Protein AF-A0A970EY58-F1 (afdb_monomer_lite)

pLDDT: mean 83.02, std 9.48, range [47.28, 95.56]

Radius of gyration: 40.29 Å; chains: 1; bounding box: 108×36×114 Å

Secondary structure (DSSP, 8-state):
-HHHHHHHHHHHHHHHHHHHHHHHT--SHHHHHHTHHHHHHHHHHHHHHHHHHHHHTT-HHHHHHHHHHHHHHHHHHHHHHHHTT---HHHHHHHHHHHHHHHHHHHHHHTTT-GGGHHHHHHHHHHHHHHHHHHHTT---PPPHHHHHHHHHHHHHHHHHTTTTSHHHHHHHHHHHHHHHHHHHHHHHHHHHHHHHHHHHHHHHHHHHHHHHHHHHHHHHHHHHHHHHHHHHHHHHHHHHHHHHHHHHHHHHHHHHHHHHHHHHHHTT-

Sequence (270 aa):
MNEVWKNLKKKIHSFINEGKNELKKINNPRDLIKQIPNLLTISRIALAPFIVANILSGNLLIAGLITGLASITDMFDGKVARALNASTNFGANLDAVVDKIFVVSITTPLFIIQPHLIIPIFLDLVIATINGYAHIQGLQTKTSKIGKVKTAFLDSLICASFFTQFKAIDTITKILYVSTILLQLKTAKEYHDKYLFAYKQIKKNELKTEKQKKINDNARNKQKVISRGTKIDKAEKLNSLNKLRDTLMQYKAMQKNNLEKEKEKSKIKK

Foldseek 3Di:
DVVLVVLVVVVVVVLVVVVVVLVVVPPDPLSVLLCVLVVLLVVLVVCLVVLLVCLVVVVLVVSLVSLVVSVVSLVVSVVSNVVSVSDDPSSVVSNVVSLLVSLCSNVVSVCVVVVVLVVLNVLVVLLVVLVVVCVSVVNPDDDDPLNVVLVVLNSVLSSLSSVVVDVVSVVVSVVSVVVSVVSSVVSSVVSVVSSVVVVVVVVVVVVVVVVVVVVVVVVVVVVVVVVVVVVVVVVVVVVVVVVVVVVVVVVVVVVVVVVVVVVVVVVVVD

Structure (mmCIF, N/CA/C/O backbone):
data_AF-A0A970EY58-F1
#
_entry.id   AF-A0A970EY58-F1
#
loop_
_atom_site.group_PDB
_atom_site.id
_atom_site.type_symbol
_atom_site.label_atom_id
_atom_site.label_alt_id
_atom_site.label_comp_id
_atom_site.label_asym_id
_atom_site.label_entity_id
_atom_site.label_seq_id
_atom_site.pdbx_PDB_ins_code
_atom_site.Cartn_x
_atom_site.Cartn_y
_atom_site.Cartn_z
_atom_site.occupancy
_atom_site.B_iso_or_equiv
_atom_site.auth_seq_id
_atom_site.auth_comp_id
_atom_site.auth_asym_id
_atom_site.auth_atom_id
_atom_site.pdbx_PDB_model_num
ATOM 1 N N . MET A 1 1 ? -2.660 -13.411 21.532 1.00 56.03 1 MET A N 1
ATOM 2 C CA . MET A 1 1 ? -2.485 -13.962 20.165 1.00 56.03 1 MET A CA 1
ATOM 3 C C . MET A 1 1 ? -3.806 -14.399 19.521 1.00 56.03 1 MET A C 1
ATOM 5 O O . MET A 1 1 ? -4.057 -14.003 18.390 1.00 56.03 1 MET A O 1
ATOM 9 N N . ASN A 1 2 ? -4.684 -15.126 20.227 1.00 71.81 2 ASN A N 1
ATOM 10 C CA . ASN A 1 2 ? -5.938 -15.658 19.657 1.00 71.81 2 ASN A CA 1
ATOM 11 C C . ASN A 1 2 ? -6.957 -14.601 19.184 1.00 71.81 2 ASN A C 1
ATOM 13 O O . ASN A 1 2 ? -7.638 -14.831 18.189 1.00 71.81 2 ASN A O 1
ATOM 17 N N . GLU A 1 3 ? -7.064 -13.440 19.840 1.00 77.25 3 GLU A N 1
ATOM 18 C CA . GLU A 1 3 ? -7.975 -12.374 19.382 1.00 77.25 3 GLU A CA 1
ATOM 19 C C . GLU A 1 3 ? -7.521 -11.700 18.086 1.00 77.25 3 GLU A C 1
ATOM 21 O O . GLU A 1 3 ? -8.340 -11.446 17.206 1.00 77.25 3 GLU A O 1
ATOM 26 N N . VAL A 1 4 ? -6.216 -11.460 17.935 1.00 72.50 4 VAL A N 1
ATOM 27 C CA . VAL A 1 4 ? -5.652 -10.842 16.725 1.00 72.50 4 VAL A CA 1
ATOM 28 C C . VAL A 1 4 ? -5.921 -11.731 15.512 1.00 72.50 4 VAL A C 1
ATOM 30 O O . VAL A 1 4 ? -6.442 -11.253 14.508 1.00 72.50 4 VAL A O 1
ATOM 33 N N . TRP A 1 5 ? -5.664 -13.036 15.636 1.00 77.75 5 TRP A N 1
ATOM 34 C CA . TRP A 1 5 ? -5.957 -14.012 14.584 1.00 77.75 5 TRP A CA 1
ATOM 35 C C . TRP A 1 5 ? -7.453 -14.113 14.260 1.00 77.75 5 TRP A C 1
ATOM 37 O O . TRP A 1 5 ? -7.822 -14.160 13.086 1.00 77.75 5 TRP A O 1
ATOM 47 N N . LYS A 1 6 ? -8.332 -14.085 15.272 1.00 81.56 6 LYS A N 1
ATOM 48 C CA . LYS A 1 6 ? -9.791 -14.058 15.059 1.00 81.56 6 LYS A CA 1
ATOM 49 C C . LYS A 1 6 ? -10.234 -12.804 14.298 1.00 81.56 6 LYS A C 1
ATOM 51 O O . LYS A 1 6 ? -10.993 -12.915 13.334 1.00 81.56 6 LYS A O 1
ATOM 56 N N . ASN A 1 7 ? -9.734 -11.632 14.684 1.00 78.88 7 ASN A N 1
ATOM 57 C CA . ASN A 1 7 ? -10.060 -10.361 14.034 1.00 78.88 7 ASN A CA 1
ATOM 58 C C . ASN A 1 7 ? -9.522 -10.293 12.601 1.00 78.88 7 ASN A C 1
ATOM 60 O O . ASN A 1 7 ? -10.228 -9.834 11.701 1.00 78.88 7 ASN A O 1
ATOM 64 N N . LEU A 1 8 ? -8.311 -10.805 12.371 1.00 78.31 8 LEU A N 1
ATOM 65 C CA . LEU A 1 8 ? -7.715 -10.897 11.043 1.00 78.31 8 LEU A CA 1
ATOM 66 C C . LEU A 1 8 ? -8.546 -11.800 10.126 1.00 78.31 8 LEU A C 1
ATOM 68 O O . LEU A 1 8 ? -8.952 -11.370 9.048 1.00 78.31 8 LEU A O 1
ATOM 72 N N . LYS A 1 9 ? -8.876 -13.019 10.576 1.00 84.38 9 LYS A N 1
ATOM 73 C CA . LYS A 1 9 ? -9.695 -13.965 9.801 1.00 84.38 9 LYS A CA 1
ATOM 74 C C . LYS A 1 9 ? -11.060 -13.370 9.451 1.00 84.38 9 LYS A C 1
ATOM 76 O O . LYS A 1 9 ? -11.523 -13.523 8.323 1.00 84.38 9 LYS A O 1
ATOM 81 N N . LYS A 1 10 ? -11.680 -12.646 10.389 1.00 85.19 10 LYS A N 1
ATOM 82 C CA . LYS A 1 10 ? -12.948 -11.943 10.157 1.00 85.19 10 LYS A CA 1
ATOM 83 C C . LYS A 1 10 ? -12.821 -10.866 9.073 1.00 85.19 10 LYS A C 1
ATOM 85 O O . LYS A 1 10 ? -13.674 -10.824 8.193 1.00 85.19 10 LYS A O 1
ATOM 90 N N . LYS A 1 11 ? -11.759 -10.046 9.101 1.00 81.69 11 LYS A N 1
ATOM 91 C CA . LYS A 1 11 ? -11.493 -9.025 8.068 1.00 81.69 11 LYS A CA 1
ATOM 92 C C . LYS A 1 11 ? -11.201 -9.634 6.693 1.00 81.69 11 LYS A C 1
ATOM 94 O O . LYS A 1 11 ? -11.688 -9.126 5.692 1.00 81.69 11 LYS A O 1
ATOM 99 N N . ILE A 1 12 ? -10.443 -10.730 6.632 1.00 81.62 12 ILE A N 1
ATOM 100 C CA . ILE A 1 12 ? -10.176 -11.430 5.364 1.00 81.62 12 ILE A CA 1
ATOM 101 C C . ILE A 1 12 ? -11.482 -11.975 4.781 1.00 81.62 12 ILE A C 1
ATOM 103 O O . ILE A 1 12 ? -11.766 -11.798 3.600 1.00 81.62 12 ILE A O 1
ATOM 107 N N . HIS A 1 13 ? -12.310 -12.605 5.616 1.00 85.00 13 HIS A N 1
ATOM 108 C CA . HIS A 1 13 ? -13.591 -13.134 5.167 1.00 85.00 13 HIS A CA 1
ATOM 109 C C . HIS A 1 13 ? -14.541 -12.025 4.689 1.00 85.00 13 HIS A C 1
ATOM 111 O O . HIS A 1 13 ? -15.183 -12.185 3.651 1.00 85.00 13 HIS A O 1
ATOM 117 N N . SER A 1 14 ? -14.607 -10.888 5.394 1.00 84.12 14 SER A N 1
ATOM 118 C CA . SER A 1 14 ? -15.410 -9.745 4.943 1.00 84.12 14 SER A CA 1
ATOM 119 C C . SER A 1 14 ? -14.895 -9.176 3.623 1.00 84.12 14 SER A C 1
ATOM 121 O O . SER A 1 14 ? -15.701 -8.946 2.731 1.00 84.12 14 SER A O 1
ATOM 123 N N . PHE A 1 15 ? -13.576 -9.055 3.452 1.00 82.31 15 PHE A N 1
ATOM 124 C CA . PHE A 1 15 ? -12.961 -8.589 2.207 1.00 82.31 15 PHE A CA 1
ATOM 125 C C . PHE A 1 15 ? -13.321 -9.477 1.004 1.00 82.31 15 PHE A C 1
ATOM 127 O O . PHE A 1 15 ? -13.732 -8.973 -0.040 1.00 82.31 15 PHE A O 1
ATOM 134 N N . ILE A 1 16 ? -13.249 -10.805 1.157 1.00 83.88 16 ILE A N 1
ATOM 135 C CA . ILE A 1 16 ? -13.637 -11.752 0.096 1.00 83.88 16 ILE A CA 1
ATOM 136 C C . ILE A 1 16 ? -15.127 -11.608 -0.249 1.00 83.88 16 ILE A C 1
ATOM 138 O O . ILE A 1 16 ? -15.502 -11.631 -1.423 1.00 83.88 16 ILE A O 1
ATOM 142 N N . ASN A 1 17 ? -15.986 -11.460 0.760 1.00 85.94 17 ASN A N 1
ATOM 143 C CA . ASN A 1 17 ? -17.424 -11.308 0.543 1.00 85.94 17 ASN A CA 1
ATOM 144 C C . ASN A 1 17 ? -17.771 -9.965 -0.113 1.00 85.94 17 ASN A C 1
ATOM 146 O O . ASN A 1 17 ? -18.627 -9.932 -0.994 1.00 85.94 17 ASN A O 1
ATOM 150 N N . GLU A 1 18 ? -17.094 -8.881 0.267 1.00 84.69 18 GLU A N 1
ATOM 151 C CA . GLU A 1 18 ? -17.210 -7.573 -0.385 1.00 84.69 18 GLU A CA 1
ATOM 152 C C . GLU A 1 18 ? -16.850 -7.672 -1.870 1.00 84.69 18 GLU A C 1
ATOM 154 O O . GLU A 1 18 ? -17.647 -7.253 -2.705 1.00 84.69 18 GLU A O 1
ATOM 159 N N . GLY A 1 19 ? -15.739 -8.332 -2.213 1.00 81.06 19 GLY A N 1
ATOM 160 C CA . GLY A 1 19 ? -15.353 -8.556 -3.610 1.00 81.06 19 GLY A CA 1
ATOM 161 C C . GLY A 1 19 ? -16.389 -9.356 -4.403 1.00 81.06 19 GLY A C 1
ATOM 162 O O . GLY A 1 19 ? -16.768 -8.969 -5.507 1.00 81.06 19 GLY A O 1
ATOM 163 N N . LYS A 1 20 ? -16.935 -10.435 -3.823 1.00 84.06 20 LYS A N 1
ATOM 164 C CA . LYS A 1 20 ? -18.033 -11.198 -4.449 1.00 84.06 20 LYS A CA 1
ATOM 165 C C . LYS A 1 20 ? -19.285 -10.346 -4.661 1.00 84.06 20 LYS A C 1
ATOM 167 O O . LYS A 1 20 ? -19.961 -10.500 -5.674 1.00 84.06 20 LYS A O 1
ATOM 172 N N . ASN A 1 21 ? -19.606 -9.468 -3.715 1.00 83.88 21 ASN A N 1
ATOM 173 C CA . ASN A 1 21 ? -20.759 -8.581 -3.820 1.00 83.88 21 ASN A CA 1
ATOM 174 C C . ASN A 1 21 ? -20.554 -7.502 -4.889 1.00 83.88 21 ASN A C 1
ATOM 176 O O . ASN A 1 21 ? -21.504 -7.190 -5.597 1.00 83.88 21 ASN A O 1
ATOM 180 N N . GLU A 1 22 ? -19.341 -6.969 -5.041 1.00 81.56 22 GLU A N 1
ATOM 181 C CA . GLU A 1 22 ? -19.010 -6.033 -6.122 1.00 81.56 22 GLU A CA 1
ATOM 182 C C . GLU A 1 22 ? -19.165 -6.682 -7.502 1.00 81.56 22 GLU A C 1
ATOM 184 O O . GLU A 1 22 ? -19.774 -6.085 -8.386 1.00 81.56 22 GLU A O 1
ATOM 189 N N . LEU A 1 23 ? -18.726 -7.935 -7.668 1.00 81.38 23 LEU A N 1
ATOM 190 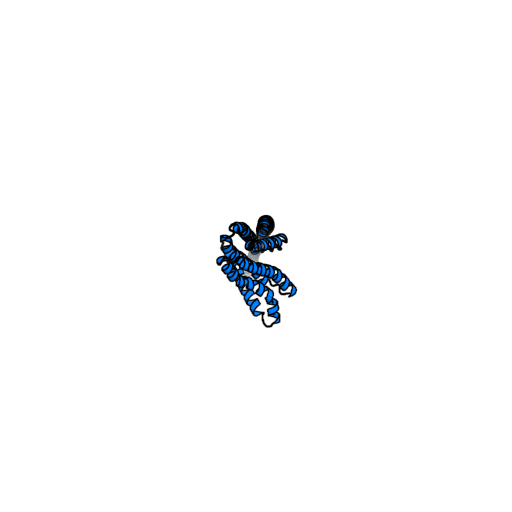C CA . LEU A 1 23 ? -18.920 -8.677 -8.919 1.00 81.38 23 LEU A CA 1
ATOM 191 C C . LEU A 1 23 ? -20.403 -8.935 -9.224 1.00 81.38 23 LEU A C 1
ATOM 193 O O . LEU A 1 23 ? -20.830 -8.791 -10.363 1.00 81.38 23 LEU A O 1
ATOM 197 N N . LYS A 1 24 ? -21.212 -9.255 -8.206 1.00 82.50 24 LYS A N 1
ATOM 198 C CA . LYS A 1 24 ? -22.665 -9.460 -8.359 1.00 82.50 24 LYS A CA 1
ATOM 199 C C . LYS A 1 24 ? -23.445 -8.194 -8.724 1.00 82.50 24 LYS A C 1
ATOM 201 O O . LYS A 1 24 ? -24.580 -8.305 -9.171 1.00 82.50 24 LYS A O 1
ATOM 206 N N . LYS A 1 25 ? -22.889 -7.002 -8.492 1.00 80.62 25 LYS A N 1
ATOM 207 C CA . LYS A 1 25 ? -23.527 -5.730 -8.872 1.00 80.62 25 LYS A CA 1
ATOM 208 C C . LYS A 1 25 ? -23.371 -5.414 -10.360 1.00 80.62 25 LYS A C 1
ATOM 210 O O . LYS A 1 25 ? -24.024 -4.494 -10.840 1.00 80.62 25 LYS A O 1
ATOM 215 N N . ILE A 1 26 ? -22.506 -6.134 -11.074 1.00 82.81 26 ILE A N 1
ATOM 216 C CA . ILE A 1 26 ? -22.256 -5.917 -12.497 1.00 82.81 26 ILE A CA 1
ATOM 217 C C . ILE A 1 26 ? -23.404 -6.545 -13.286 1.00 82.81 26 ILE A C 1
ATOM 219 O O . ILE A 1 26 ? -23.360 -7.726 -13.619 1.00 82.81 26 ILE A O 1
ATOM 223 N N . ASN A 1 27 ? -24.425 -5.744 -13.583 1.00 82.19 27 ASN A N 1
ATOM 224 C CA . ASN A 1 27 ? -25.588 -6.205 -14.343 1.00 82.19 27 ASN A CA 1
ATOM 225 C C . ASN A 1 27 ? -25.685 -5.546 -15.723 1.00 82.19 27 ASN A C 1
ATOM 227 O O . ASN A 1 27 ? -26.333 -6.099 -16.603 1.00 82.19 27 ASN A O 1
ATOM 231 N N . ASN A 1 28 ? -25.031 -4.395 -15.933 1.00 83.75 28 ASN A N 1
ATOM 232 C CA . ASN A 1 28 ? -25.075 -3.642 -17.188 1.00 83.75 28 ASN A CA 1
ATOM 233 C C . ASN A 1 28 ? -23.695 -3.079 -17.595 1.00 83.75 28 ASN A C 1
ATOM 235 O O . ASN A 1 28 ? -22.812 -2.916 -16.749 1.00 83.75 28 ASN A O 1
ATOM 239 N N . PRO A 1 29 ? -23.506 -2.657 -18.865 1.00 77.19 29 PRO A N 1
ATOM 240 C CA . PRO A 1 29 ? -22.239 -2.086 -19.343 1.00 77.19 29 PRO A CA 1
ATOM 241 C C . PRO A 1 29 ? -21.767 -0.839 -18.577 1.00 77.19 29 PRO A C 1
ATOM 243 O O . PRO A 1 29 ? -20.570 -0.602 -18.439 1.00 77.19 29 PRO A O 1
ATOM 246 N N . ARG A 1 30 ? -22.693 -0.044 -18.023 1.00 78.25 30 ARG A N 1
ATOM 247 C CA . ARG A 1 30 ? -22.356 1.123 -17.185 1.00 78.25 30 ARG A CA 1
ATOM 248 C C . ARG A 1 30 ? -21.694 0.730 -15.861 1.00 78.25 30 ARG A C 1
ATOM 250 O O . ARG A 1 30 ? -20.909 1.510 -15.327 1.00 78.25 30 ARG A O 1
ATOM 257 N N . ASP A 1 31 ? -21.978 -0.465 -15.350 1.00 80.38 31 ASP A N 1
ATOM 258 C CA . ASP A 1 31 ? -21.353 -0.975 -14.129 1.00 80.38 31 ASP A CA 1
ATOM 259 C C . ASP A 1 31 ? -19.930 -1.470 -14.408 1.00 80.38 31 ASP A C 1
ATOM 261 O O . ASP A 1 31 ? -19.059 -1.309 -13.558 1.00 80.38 31 ASP A O 1
ATOM 265 N N . LEU A 1 32 ? -19.650 -1.956 -15.627 1.00 79.06 32 LEU A N 1
ATOM 266 C CA . LEU A 1 32 ? -18.286 -2.292 -16.065 1.00 79.06 32 LEU A CA 1
ATOM 267 C C . LEU A 1 32 ? -17.374 -1.061 -16.077 1.00 79.06 32 LEU A C 1
ATOM 269 O O . LEU A 1 32 ? -16.230 -1.141 -15.638 1.00 79.06 32 LEU A O 1
ATOM 273 N N . ILE A 1 33 ? -17.894 0.097 -16.500 1.00 80.81 33 ILE A N 1
ATOM 274 C CA . ILE A 1 33 ? -17.144 1.363 -16.479 1.00 80.81 33 ILE A CA 1
ATOM 275 C C . ILE A 1 33 ? -16.711 1.709 -15.046 1.00 80.81 33 ILE A C 1
ATOM 277 O O . ILE A 1 33 ? -15.585 2.147 -14.821 1.00 80.81 33 ILE A O 1
ATOM 281 N N . LYS A 1 34 ? -17.561 1.443 -14.048 1.00 80.31 34 LYS A N 1
ATOM 282 C CA . LYS A 1 34 ? -17.224 1.664 -12.633 1.00 80.31 34 LYS A CA 1
ATOM 283 C C . LYS A 1 34 ? -16.175 0.685 -12.099 1.00 80.31 34 LYS A C 1
ATOM 285 O O . LYS A 1 34 ? -15.555 0.977 -11.083 1.00 80.31 34 LYS A O 1
ATOM 290 N N . GLN A 1 35 ? -15.941 -0.437 -12.779 1.00 83.25 35 GLN A N 1
ATOM 291 C CA . GLN A 1 35 ? -14.908 -1.412 -12.420 1.00 83.25 35 GLN A CA 1
ATOM 292 C C . GLN A 1 35 ? -13.548 -1.124 -13.067 1.00 83.25 35 GLN A C 1
ATOM 294 O O . GLN A 1 35 ? -12.571 -1.777 -12.710 1.00 83.25 35 GLN A O 1
ATOM 299 N N . ILE A 1 36 ? -13.446 -0.133 -13.963 1.00 83.62 36 ILE A N 1
ATOM 300 C CA . ILE A 1 36 ? -12.180 0.260 -14.607 1.00 83.62 36 ILE A CA 1
ATOM 301 C C . ILE A 1 36 ? -11.044 0.465 -13.586 1.00 83.62 36 ILE A C 1
ATOM 303 O O . ILE A 1 36 ? -9.986 -0.123 -13.796 1.00 83.62 36 ILE A O 1
ATOM 307 N N . PRO A 1 37 ? -11.223 1.192 -12.460 1.00 83.12 37 PRO A N 1
ATOM 308 C CA . PRO A 1 37 ? -10.156 1.342 -11.467 1.00 83.12 37 PRO A CA 1
ATOM 309 C C . PRO A 1 37 ? -9.662 -0.001 -10.911 1.00 83.12 37 PRO A C 1
ATOM 311 O O . PRO A 1 37 ? -8.462 -0.235 -10.839 1.00 83.12 37 PRO A O 1
ATOM 314 N N . ASN A 1 38 ? -10.579 -0.924 -10.608 1.00 85.19 38 ASN A N 1
ATOM 315 C CA . ASN A 1 38 ? -10.229 -2.250 -10.096 1.00 85.19 38 ASN A CA 1
ATOM 316 C C . ASN A 1 38 ? -9.523 -3.104 -11.160 1.00 85.19 38 ASN A C 1
ATOM 318 O O . ASN A 1 38 ? -8.608 -3.859 -10.837 1.00 85.19 38 ASN A O 1
ATOM 322 N N . LEU A 1 39 ? -9.920 -2.983 -12.430 1.00 85.06 39 LEU A N 1
ATOM 323 C CA . LEU A 1 39 ? -9.245 -3.647 -13.548 1.00 85.06 39 LEU A CA 1
ATOM 324 C C . LEU A 1 39 ? -7.822 -3.111 -13.743 1.00 85.06 39 LEU A C 1
ATOM 326 O O . LEU A 1 39 ? -6.914 -3.906 -13.981 1.00 85.06 39 LEU A O 1
ATOM 330 N N . LEU A 1 40 ? -7.607 -1.800 -13.585 1.00 85.38 40 LEU A N 1
ATOM 331 C CA . LEU A 1 40 ? -6.271 -1.196 -13.587 1.00 85.38 40 LEU A CA 1
ATOM 332 C C . LEU A 1 40 ? -5.408 -1.778 -12.459 1.00 85.38 40 LEU A C 1
ATOM 334 O O . LEU A 1 40 ? -4.282 -2.205 -12.715 1.00 85.38 40 LEU A O 1
ATOM 338 N N . THR A 1 41 ? -5.942 -1.893 -11.243 1.00 86.12 41 THR A N 1
ATOM 339 C CA . THR A 1 41 ? -5.243 -2.552 -10.131 1.00 86.12 41 THR A CA 1
ATOM 340 C C . THR A 1 41 ? -4.907 -4.012 -10.461 1.00 86.12 41 THR A C 1
ATOM 342 O O . THR A 1 41 ? -3.758 -4.428 -10.338 1.00 86.12 41 THR A O 1
ATOM 345 N N . ILE A 1 42 ? -5.868 -4.800 -10.953 1.00 86.94 42 ILE A N 1
ATOM 346 C CA . ILE A 1 42 ? -5.651 -6.216 -11.305 1.00 86.94 42 ILE A CA 1
ATOM 347 C C . ILE A 1 42 ? -4.625 -6.366 -12.436 1.00 86.94 42 ILE A C 1
ATOM 349 O O . ILE A 1 42 ? -3.827 -7.306 -12.419 1.00 86.94 42 ILE A O 1
ATOM 353 N N . SER A 1 43 ? -4.587 -5.428 -13.386 1.00 89.38 43 SER A N 1
ATOM 354 C CA . SER A 1 43 ? -3.605 -5.447 -14.473 1.00 89.38 43 SER A CA 1
ATOM 355 C C . SER A 1 43 ? -2.163 -5.454 -13.956 1.00 89.38 43 SER A C 1
ATOM 357 O O . SER A 1 43 ? -1.319 -6.123 -14.542 1.00 89.38 43 SER A O 1
ATOM 359 N N . ARG A 1 44 ? -1.877 -4.825 -12.805 1.00 89.00 44 ARG A N 1
ATOM 360 C CA . ARG A 1 44 ? -0.538 -4.838 -12.191 1.00 89.00 44 ARG A CA 1
ATOM 361 C C . ARG A 1 44 ? -0.131 -6.231 -11.718 1.00 89.00 44 ARG A C 1
ATOM 363 O O . ARG A 1 44 ? 1.013 -6.630 -11.925 1.00 89.00 44 ARG A O 1
ATOM 370 N N . ILE A 1 45 ? -1.069 -7.007 -11.169 1.00 89.94 45 ILE A N 1
ATOM 371 C CA . ILE A 1 45 ? -0.823 -8.421 -10.842 1.00 89.94 45 ILE A CA 1
ATOM 372 C C . ILE A 1 45 ? -0.484 -9.195 -12.117 1.00 89.94 45 ILE A C 1
ATOM 374 O O . ILE A 1 45 ? 0.459 -9.979 -12.120 1.00 89.94 45 ILE A O 1
ATOM 378 N N . ALA A 1 46 ? -1.230 -8.965 -13.200 1.00 91.38 46 ALA A N 1
ATOM 379 C CA . ALA A 1 46 ? -0.994 -9.644 -14.469 1.00 91.38 46 ALA A CA 1
ATOM 380 C C . ALA A 1 46 ? 0.344 -9.244 -15.116 1.00 91.38 46 ALA A C 1
ATOM 382 O O . ALA A 1 46 ? 0.989 -10.092 -15.723 1.00 91.38 46 ALA A O 1
ATOM 383 N N . LEU A 1 47 ? 0.781 -7.988 -14.966 1.00 92.56 47 LEU A N 1
ATOM 384 C CA . LEU A 1 47 ? 2.054 -7.480 -15.490 1.00 92.56 47 LEU A CA 1
ATOM 385 C C . LEU A 1 47 ? 3.272 -7.949 -14.682 1.00 92.56 47 LEU A C 1
ATOM 387 O O . LEU A 1 47 ? 4.350 -8.103 -15.256 1.00 92.56 47 LEU A O 1
ATOM 391 N N . ALA A 1 48 ? 3.126 -8.199 -13.377 1.00 93.25 48 ALA A N 1
ATOM 392 C CA . ALA A 1 48 ? 4.246 -8.564 -12.508 1.00 93.25 48 ALA A CA 1
ATOM 393 C C . ALA A 1 48 ? 5.061 -9.778 -13.013 1.00 93.25 48 ALA A C 1
ATOM 395 O O . ALA A 1 48 ? 6.282 -9.645 -13.103 1.00 93.25 48 ALA A O 1
ATOM 396 N N . PRO A 1 49 ? 4.462 -10.916 -13.430 1.00 93.81 49 PRO A N 1
ATOM 397 C CA . PRO A 1 49 ? 5.210 -12.034 -14.008 1.00 93.81 49 PRO A CA 1
ATOM 398 C C . PRO A 1 49 ? 6.033 -11.657 -15.245 1.00 93.81 49 PRO A C 1
ATOM 400 O O . PRO A 1 49 ? 7.167 -12.109 -15.382 1.00 93.81 49 PRO A O 1
ATOM 403 N N . PHE A 1 50 ? 5.501 -10.801 -16.124 1.00 94.69 50 PHE A N 1
ATOM 404 C CA . PHE A 1 50 ? 6.221 -10.345 -17.317 1.00 94.69 50 PHE A CA 1
ATOM 405 C C . PHE A 1 50 ? 7.421 -9.471 -16.951 1.00 94.69 50 PHE A C 1
ATOM 407 O O . PHE A 1 50 ? 8.489 -9.613 -17.548 1.00 94.69 50 PHE A O 1
ATOM 414 N N . ILE A 1 51 ? 7.270 -8.594 -15.955 1.00 95.56 51 ILE A N 1
ATOM 415 C CA . ILE A 1 51 ? 8.375 -7.778 -15.438 1.00 95.56 51 ILE A CA 1
ATOM 416 C C . ILE A 1 51 ? 9.452 -8.693 -14.851 1.00 95.56 51 ILE A C 1
ATOM 418 O O . ILE A 1 51 ? 10.611 -8.593 -15.241 1.00 95.56 51 ILE A O 1
ATOM 422 N N . VAL A 1 52 ? 9.067 -9.628 -13.977 1.00 95.19 52 VAL A N 1
ATOM 423 C CA . VAL A 1 52 ? 9.989 -10.587 -13.348 1.00 95.19 52 VAL A CA 1
ATOM 424 C C . VAL A 1 52 ? 10.742 -11.400 -14.401 1.00 95.19 52 VAL A C 1
ATOM 426 O O . VAL A 1 52 ? 11.964 -11.495 -14.325 1.00 95.19 52 VAL A O 1
ATOM 429 N N . ALA A 1 53 ? 10.050 -11.926 -15.415 1.00 95.31 53 ALA A N 1
ATOM 430 C CA . ALA A 1 53 ? 10.684 -12.669 -16.501 1.00 95.31 53 ALA A CA 1
ATOM 431 C C . ALA A 1 53 ? 11.741 -11.824 -17.230 1.00 95.31 53 ALA A C 1
ATOM 433 O O . ALA A 1 53 ? 12.863 -12.281 -17.420 1.00 95.31 53 ALA A O 1
ATOM 434 N N . ASN A 1 54 ? 11.428 -10.565 -17.559 1.00 95.44 54 ASN A N 1
ATOM 435 C CA . ASN A 1 54 ? 12.387 -9.669 -18.208 1.00 95.44 54 ASN A CA 1
ATOM 436 C C . ASN A 1 54 ? 13.596 -9.348 -17.319 1.00 95.44 54 ASN A C 1
ATOM 438 O O . ASN A 1 54 ? 14.710 -9.279 -17.834 1.00 95.44 54 ASN A O 1
ATOM 442 N N . ILE A 1 55 ? 13.409 -9.198 -16.003 1.00 94.38 55 ILE A N 1
ATOM 443 C CA . ILE A 1 55 ? 14.522 -8.998 -15.060 1.00 94.38 55 ILE A CA 1
ATOM 444 C C . ILE A 1 55 ? 15.452 -10.209 -15.069 1.00 94.38 55 ILE A C 1
ATOM 446 O O . ILE A 1 55 ? 16.663 -10.050 -15.203 1.00 94.38 55 ILE A O 1
ATOM 450 N N . LEU A 1 56 ? 14.886 -11.412 -14.962 1.00 93.62 56 LEU A N 1
ATOM 451 C CA . LEU A 1 56 ? 15.655 -12.656 -14.931 1.00 93.62 56 LEU A CA 1
ATOM 452 C C . LEU A 1 56 ? 16.356 -12.946 -16.266 1.00 93.62 56 LEU A C 1
ATOM 454 O O . LEU A 1 56 ? 17.430 -13.536 -16.273 1.00 93.62 56 LEU A O 1
ATOM 458 N N . SER A 1 57 ? 15.788 -12.493 -17.386 1.00 93.75 57 SER A N 1
ATOM 459 C CA . SER A 1 57 ? 16.431 -12.545 -18.705 1.00 93.75 57 SER A CA 1
ATOM 460 C C . SER A 1 57 ? 17.450 -11.421 -18.947 1.00 93.75 57 SER A C 1
ATOM 462 O O . SER A 1 57 ? 18.032 -11.366 -20.026 1.00 93.75 57 SER A O 1
ATOM 464 N N . GLY A 1 58 ? 17.662 -10.508 -17.991 1.00 91.31 58 GLY A N 1
ATOM 465 C CA . GLY A 1 58 ? 18.589 -9.377 -18.124 1.00 91.31 58 GLY A CA 1
ATOM 466 C C . GLY A 1 58 ? 18.062 -8.195 -18.952 1.00 91.31 58 GLY A C 1
ATOM 467 O O . GLY A 1 58 ? 18.767 -7.202 -19.125 1.00 91.31 58 GLY A O 1
ATOM 468 N N . ASN A 1 59 ? 16.810 -8.240 -19.417 1.00 94.00 59 ASN A N 1
ATOM 469 C CA . ASN A 1 59 ? 16.157 -7.184 -20.198 1.00 94.00 59 ASN A CA 1
ATOM 470 C C . ASN A 1 59 ? 15.634 -6.049 -19.297 1.00 94.00 59 ASN A C 1
ATOM 472 O O . ASN A 1 59 ? 14.435 -5.754 -19.252 1.00 94.00 59 ASN A O 1
ATOM 476 N N . LEU A 1 60 ? 16.544 -5.390 -18.573 1.00 93.19 60 LEU A N 1
ATOM 477 C CA . LEU A 1 60 ? 16.203 -4.381 -17.560 1.00 93.19 60 LEU A CA 1
ATOM 478 C C . LEU A 1 60 ? 15.490 -3.157 -18.133 1.00 93.19 60 LEU A C 1
ATOM 480 O O . LEU A 1 60 ? 14.605 -2.615 -17.478 1.00 93.19 60 LEU A O 1
ATOM 484 N N . LEU A 1 61 ? 15.809 -2.757 -19.366 1.00 93.69 61 LEU A N 1
ATOM 485 C CA . LEU A 1 61 ? 15.134 -1.644 -20.035 1.00 93.69 61 LEU A CA 1
ATOM 486 C C . LEU A 1 61 ? 13.642 -1.915 -20.250 1.00 93.69 61 LEU A C 1
ATOM 488 O O . LEU A 1 61 ? 12.810 -1.071 -19.929 1.00 93.69 61 LEU A O 1
ATOM 492 N N . ILE A 1 62 ? 13.297 -3.100 -20.762 1.00 94.12 62 ILE A N 1
ATOM 493 C CA . ILE A 1 62 ? 11.901 -3.486 -21.008 1.00 94.12 62 ILE A CA 1
ATOM 494 C C . ILE A 1 62 ? 11.168 -3.637 -19.673 1.00 94.12 62 ILE A C 1
ATOM 496 O O . ILE A 1 62 ? 10.070 -3.104 -19.514 1.00 94.12 62 ILE A O 1
ATOM 500 N N . ALA A 1 63 ? 11.797 -4.289 -18.688 1.00 94.50 63 ALA A N 1
ATOM 501 C CA . ALA A 1 63 ? 11.252 -4.399 -17.336 1.00 94.50 63 ALA A CA 1
ATOM 502 C C . ALA A 1 63 ? 10.979 -3.018 -16.714 1.00 94.50 63 ALA A C 1
ATOM 504 O O . ALA A 1 63 ? 9.903 -2.794 -16.157 1.00 94.50 63 ALA A O 1
ATOM 505 N N . GLY A 1 64 ? 11.914 -2.077 -16.863 1.00 93.50 64 GLY A N 1
ATOM 506 C CA . GLY A 1 64 ? 11.786 -0.702 -16.390 1.00 93.50 64 GLY A CA 1
ATOM 507 C C . GLY A 1 64 ? 10.673 0.073 -17.086 1.00 93.50 64 GLY A C 1
ATOM 508 O O . GLY A 1 64 ? 9.915 0.771 -16.418 1.00 93.50 64 GLY A O 1
ATOM 509 N N . LEU A 1 65 ? 10.517 -0.080 -18.405 1.00 94.44 65 LEU A N 1
ATOM 510 C CA . LEU A 1 65 ? 9.437 0.562 -19.163 1.00 94.44 65 LEU A CA 1
ATOM 511 C C . LEU A 1 65 ? 8.059 0.050 -18.730 1.00 94.44 65 LEU A C 1
ATOM 513 O O . LEU A 1 65 ? 7.167 0.853 -18.461 1.00 94.44 65 LEU A O 1
ATOM 517 N N . ILE A 1 66 ? 7.891 -1.271 -18.609 1.00 94.31 66 ILE A N 1
ATOM 518 C CA . ILE A 1 66 ? 6.628 -1.870 -18.151 1.00 94.31 66 ILE A CA 1
ATOM 519 C C . ILE A 1 66 ? 6.334 -1.443 -16.706 1.00 94.31 66 ILE A C 1
ATOM 521 O O . ILE A 1 66 ? 5.201 -1.076 -16.395 1.00 94.31 66 ILE A O 1
ATOM 525 N N . THR A 1 67 ? 7.351 -1.429 -15.838 1.00 93.62 67 THR A N 1
ATOM 526 C CA . THR A 1 67 ? 7.218 -0.965 -14.447 1.00 93.62 67 THR A CA 1
ATOM 527 C C . THR A 1 67 ? 6.798 0.503 -14.391 1.00 93.62 67 THR A C 1
ATOM 529 O O . THR A 1 67 ? 5.839 0.833 -13.701 1.00 93.62 67 THR A O 1
ATOM 532 N N . GLY A 1 68 ? 7.438 1.377 -15.172 1.00 92.25 68 GLY A N 1
ATOM 533 C CA . GLY A 1 68 ? 7.079 2.794 -15.243 1.00 92.25 68 GLY A CA 1
ATOM 534 C C . GLY A 1 68 ? 5.643 3.017 -15.721 1.00 92.25 68 GLY A C 1
ATOM 535 O O . GLY A 1 68 ? 4.911 3.809 -15.128 1.00 92.25 68 GLY A O 1
ATOM 536 N N . LEU A 1 69 ? 5.197 2.276 -16.742 1.00 91.19 69 LEU A N 1
ATOM 537 C CA . LEU A 1 69 ? 3.805 2.317 -17.206 1.00 91.19 69 LEU A CA 1
ATOM 538 C C . LEU A 1 69 ? 2.822 1.844 -16.123 1.00 91.19 69 LEU A C 1
ATOM 540 O O . LEU A 1 69 ? 1.774 2.467 -15.931 1.00 91.19 69 LEU A O 1
ATOM 544 N N . ALA A 1 70 ? 3.164 0.787 -15.384 1.00 90.25 70 ALA A N 1
ATOM 545 C CA . ALA A 1 70 ? 2.354 0.286 -14.277 1.00 90.25 70 ALA A CA 1
ATOM 546 C C . ALA A 1 70 ? 2.231 1.318 -13.138 1.00 90.25 70 ALA A C 1
ATOM 548 O O . ALA A 1 70 ? 1.124 1.562 -12.659 1.00 90.25 70 ALA A O 1
ATOM 549 N N . SER A 1 71 ? 3.329 1.982 -12.761 1.00 86.62 71 SER A N 1
ATOM 550 C CA . SER A 1 71 ? 3.334 3.040 -11.738 1.00 86.62 71 SER A CA 1
ATOM 551 C C . SER A 1 71 ? 2.554 4.284 -12.166 1.00 86.62 71 SER A C 1
ATOM 553 O O . SER A 1 71 ? 1.852 4.891 -11.361 1.00 86.62 71 SER A O 1
ATOM 555 N N . ILE A 1 72 ? 2.618 4.668 -13.445 1.00 85.94 72 ILE A N 1
ATOM 556 C CA . ILE A 1 72 ? 1.790 5.764 -13.965 1.00 85.94 72 ILE A CA 1
ATOM 557 C C . ILE A 1 72 ? 0.305 5.393 -13.864 1.00 85.94 72 ILE A C 1
ATOM 559 O O . ILE A 1 72 ? -0.505 6.214 -13.432 1.00 85.94 72 ILE A O 1
ATOM 563 N N . THR A 1 73 ? -0.044 4.156 -14.222 1.00 84.19 73 THR A N 1
ATOM 564 C CA . THR A 1 73 ? -1.424 3.648 -14.206 1.00 84.19 73 THR A CA 1
ATOM 565 C C . THR A 1 73 ? -2.041 3.675 -12.801 1.00 84.19 73 THR A C 1
ATOM 567 O O . THR A 1 73 ? -3.203 4.059 -12.674 1.00 84.19 73 THR A O 1
ATOM 570 N N . ASP A 1 74 ? -1.259 3.378 -11.757 1.00 78.12 74 ASP A N 1
ATOM 571 C CA . ASP A 1 74 ? -1.664 3.514 -10.345 1.00 78.12 74 ASP A CA 1
ATOM 572 C C . ASP A 1 74 ? -2.093 4.953 -10.005 1.00 78.12 74 ASP A C 1
ATOM 574 O O . ASP A 1 74 ? -3.183 5.216 -9.505 1.00 78.12 74 ASP A O 1
ATOM 578 N N . MET A 1 75 ? -1.314 5.952 -10.424 1.00 74.44 75 MET A N 1
ATOM 579 C CA . MET A 1 75 ? -1.694 7.347 -10.181 1.00 74.44 75 MET A CA 1
ATOM 580 C C . MET A 1 75 ? -2.986 7.754 -10.925 1.00 74.44 75 MET A C 1
ATOM 582 O O . MET A 1 75 ? -3.676 8.707 -10.522 1.00 74.44 75 MET A O 1
ATOM 586 N N . PHE A 1 76 ? -3.315 7.065 -12.022 1.00 78.12 76 PHE A N 1
ATOM 587 C CA . PHE A 1 76 ? -4.526 7.308 -12.798 1.00 78.12 76 PHE A CA 1
ATOM 588 C C . PHE A 1 76 ? -5.761 6.606 -12.229 1.00 78.12 76 PHE A C 1
ATOM 590 O O . PHE A 1 76 ? -6.824 7.231 -12.252 1.00 78.12 76 PHE A O 1
ATOM 597 N N . ASP A 1 77 ? -5.670 5.397 -11.670 1.00 74.44 77 ASP A N 1
ATOM 598 C CA . ASP A 1 77 ? -6.852 4.690 -11.152 1.00 74.44 77 ASP A CA 1
ATOM 599 C C . ASP A 1 77 ? -7.581 5.483 -10.052 1.00 74.44 77 ASP A C 1
ATOM 601 O O . ASP A 1 77 ? -8.807 5.612 -10.090 1.00 74.44 77 ASP A O 1
ATOM 605 N N . GLY A 1 78 ? -6.847 6.166 -9.171 1.00 73.75 78 GLY A N 1
ATOM 606 C CA . GLY A 1 78 ? -7.415 6.992 -8.113 1.00 73.75 78 GLY A CA 1
ATOM 607 C C . GLY A 1 78 ? -8.031 8.294 -8.631 1.00 73.75 78 GLY A C 1
ATOM 608 O O . GLY A 1 78 ? -8.899 8.886 -7.978 1.00 73.75 78 GLY A O 1
ATOM 609 N N . LYS A 1 79 ? -7.603 8.786 -9.801 1.00 80.25 79 LYS A N 1
ATOM 610 C CA . LYS A 1 79 ? -8.262 9.910 -10.491 1.00 80.25 79 LYS A CA 1
ATOM 611 C C . LYS A 1 79 ? -9.520 9.432 -11.212 1.00 80.25 79 LYS A C 1
ATOM 613 O O . LYS A 1 79 ? -10.564 10.062 -11.064 1.00 80.25 79 LYS A O 1
ATOM 618 N N . VAL A 1 80 ? -9.435 8.306 -11.917 1.00 79.81 80 VAL A N 1
ATOM 619 C CA . VAL A 1 80 ? -10.546 7.694 -12.656 1.00 79.81 80 VAL A CA 1
ATOM 620 C C . VAL A 1 80 ? -11.666 7.274 -11.701 1.00 79.81 80 VAL A C 1
ATOM 622 O O . VAL A 1 80 ? -12.823 7.601 -11.944 1.00 79.81 80 VAL A O 1
ATOM 625 N N . ALA A 1 81 ? -11.344 6.668 -10.555 1.00 80.56 81 ALA A N 1
ATOM 626 C CA . ALA A 1 81 ? -12.328 6.289 -9.540 1.00 80.56 81 ALA A CA 1
ATOM 627 C C . ALA A 1 81 ? -13.118 7.494 -9.006 1.00 80.56 81 ALA A C 1
ATOM 629 O O . ALA A 1 81 ? -14.327 7.397 -8.795 1.00 80.56 81 ALA A O 1
ATOM 630 N N . ARG A 1 82 ? -12.450 8.641 -8.819 1.00 81.38 82 ARG A N 1
ATOM 631 C CA . ARG A 1 82 ? -13.098 9.891 -8.391 1.00 81.38 82 ARG A CA 1
ATOM 632 C C . ARG A 1 82 ? -13.935 10.510 -9.506 1.00 81.38 82 ARG A C 1
ATOM 634 O O . ARG A 1 82 ? -15.051 10.937 -9.242 1.00 81.38 82 ARG A O 1
ATOM 641 N N . ALA A 1 83 ? -13.426 10.523 -10.736 1.00 81.88 83 ALA A N 1
ATOM 642 C CA . ALA A 1 83 ? -14.145 11.058 -11.890 1.00 81.88 83 ALA A CA 1
ATOM 643 C C . ALA A 1 83 ? -15.425 10.261 -12.203 1.00 81.88 83 ALA A C 1
ATOM 645 O O . ALA A 1 83 ? -16.444 10.842 -12.563 1.00 81.88 83 ALA A O 1
ATOM 646 N N . LEU A 1 84 ? -15.392 8.939 -12.018 1.00 82.12 84 LEU A N 1
ATOM 647 C CA . LEU A 1 84 ? -16.520 8.043 -12.284 1.00 82.12 84 LEU A CA 1
ATOM 648 C C . LEU A 1 84 ? -17.468 7.859 -11.087 1.00 82.12 84 LEU A C 1
ATOM 650 O O . LEU A 1 84 ? -18.409 7.071 -11.182 1.00 82.12 84 LEU A O 1
ATOM 654 N N . ASN A 1 85 ? -17.229 8.543 -9.958 1.00 81.38 85 ASN A N 1
ATOM 655 C CA . ASN A 1 85 ? -17.932 8.304 -8.687 1.00 81.38 85 ASN A CA 1
ATOM 656 C C . ASN A 1 85 ? -17.974 6.806 -8.312 1.00 81.38 85 ASN A C 1
ATOM 658 O O 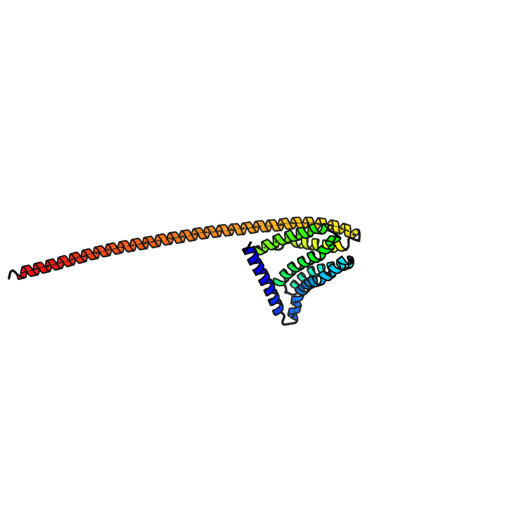. ASN A 1 85 ? -18.979 6.290 -7.821 1.00 81.38 85 ASN A O 1
ATOM 662 N N . ALA A 1 86 ? -16.874 6.102 -8.583 1.00 79.06 86 ALA A N 1
ATOM 663 C CA . ALA A 1 86 ? -16.723 4.657 -8.436 1.00 79.06 86 ALA A CA 1
ATOM 664 C C . ALA A 1 86 ? -15.777 4.276 -7.280 1.00 79.06 86 ALA A C 1
ATOM 666 O O . ALA A 1 86 ? -15.311 3.143 -7.190 1.00 79.06 86 ALA A O 1
ATOM 667 N N . SER A 1 87 ? -15.464 5.218 -6.385 1.00 78.12 87 SER A N 1
ATOM 668 C CA . SER A 1 87 ? -14.643 4.952 -5.202 1.00 78.12 87 SER A CA 1
ATOM 669 C C . SER A 1 87 ? -15.373 4.021 -4.228 1.00 78.12 87 SER A C 1
ATOM 671 O O . SER A 1 87 ? -16.369 4.407 -3.618 1.00 78.12 87 SER A O 1
ATOM 673 N N . THR A 1 88 ? -14.860 2.801 -4.057 1.00 81.69 88 THR A N 1
ATOM 674 C CA . THR A 1 88 ? -15.390 1.803 -3.115 1.00 81.69 88 THR A CA 1
ATOM 675 C C . THR A 1 88 ? -14.350 1.448 -2.052 1.00 81.69 88 THR A C 1
ATOM 677 O O . THR A 1 88 ? -13.145 1.494 -2.302 1.00 81.69 88 THR A O 1
ATOM 680 N N . ASN A 1 89 ? -14.808 1.057 -0.856 1.00 79.38 89 ASN A N 1
ATOM 681 C CA . ASN A 1 89 ? -13.914 0.580 0.209 1.00 79.38 89 ASN A CA 1
ATOM 682 C C . ASN A 1 89 ? -13.166 -0.695 -0.209 1.00 79.38 89 ASN A C 1
ATOM 684 O O . ASN A 1 89 ? -11.995 -0.856 0.123 1.00 79.38 89 ASN A O 1
ATOM 688 N N . PHE A 1 90 ? -13.835 -1.579 -0.960 1.00 81.94 90 PHE A N 1
ATOM 689 C CA . PHE A 1 90 ? -13.221 -2.784 -1.508 1.00 81.94 90 PHE A CA 1
ATOM 690 C C . PHE A 1 90 ? -12.088 -2.439 -2.478 1.00 81.94 90 PHE A C 1
ATOM 692 O O . PHE A 1 90 ? -10.978 -2.925 -2.285 1.00 81.94 90 PHE A O 1
ATOM 699 N N . GLY A 1 91 ? -12.337 -1.559 -3.456 1.00 81.50 91 GLY A N 1
ATOM 700 C CA . GLY A 1 91 ? -11.323 -1.134 -4.425 1.00 81.50 91 GLY A CA 1
ATOM 701 C C . GLY A 1 91 ? -10.117 -0.472 -3.761 1.00 81.50 91 GLY A C 1
ATOM 702 O O . GLY A 1 91 ? -8.987 -0.834 -4.056 1.00 81.50 91 GLY A O 1
ATOM 703 N N . ALA A 1 92 ? -10.340 0.406 -2.778 1.00 80.56 92 ALA A N 1
ATOM 704 C CA . ALA A 1 92 ? -9.250 1.036 -2.026 1.00 80.56 92 ALA A CA 1
ATOM 705 C C . ALA A 1 92 ? -8.407 0.027 -1.218 1.00 80.56 92 ALA A C 1
ATOM 707 O O . ALA A 1 92 ? -7.190 0.167 -1.116 1.00 80.56 92 ALA A O 1
ATOM 708 N N . ASN A 1 93 ? -9.042 -0.996 -0.638 1.00 80.56 93 ASN A N 1
ATOM 709 C CA . ASN A 1 93 ? -8.329 -2.062 0.068 1.00 80.56 93 ASN A CA 1
ATOM 710 C C . ASN A 1 93 ? -7.586 -2.990 -0.903 1.00 80.56 93 ASN A C 1
ATOM 712 O O . ASN A 1 93 ? -6.471 -3.406 -0.601 1.00 80.56 93 ASN A O 1
ATOM 716 N N . LEU A 1 94 ? -8.197 -3.317 -2.046 1.00 84.38 94 LEU A N 1
ATOM 717 C CA . LEU A 1 94 ? -7.580 -4.116 -3.101 1.00 84.38 94 LEU A CA 1
ATOM 718 C C . LEU A 1 94 ? -6.320 -3.421 -3.618 1.00 84.38 94 LEU A C 1
ATOM 720 O O . LEU A 1 94 ? -5.266 -4.042 -3.648 1.00 84.38 94 LEU A O 1
ATOM 724 N N . ASP A 1 95 ? -6.419 -2.133 -3.933 1.00 84.00 95 ASP A N 1
ATOM 725 C CA . ASP A 1 95 ? -5.309 -1.300 -4.390 1.00 84.00 95 ASP A CA 1
ATOM 726 C C . ASP A 1 95 ? -4.121 -1.326 -3.419 1.00 84.00 95 ASP A C 1
ATOM 728 O O . ASP A 1 95 ? -3.016 -1.715 -3.790 1.00 84.00 95 ASP A O 1
ATOM 732 N N . ALA A 1 96 ? -4.373 -1.078 -2.130 1.00 81.94 96 ALA A N 1
ATOM 733 C CA . ALA A 1 96 ? -3.331 -1.118 -1.104 1.00 81.94 96 ALA A CA 1
ATOM 734 C C . ALA A 1 96 ? -2.659 -2.498 -0.948 1.00 81.94 96 ALA A C 1
ATOM 736 O O . ALA A 1 96 ? -1.491 -2.578 -0.567 1.00 81.94 96 ALA A O 1
ATOM 737 N N . VAL A 1 97 ? -3.388 -3.592 -1.197 1.00 83.62 97 VAL A N 1
ATOM 738 C CA . VAL A 1 97 ? -2.835 -4.956 -1.146 1.00 83.62 97 VAL A CA 1
ATOM 739 C C . VAL A 1 97 ? -2.010 -5.248 -2.395 1.00 83.62 97 VAL A C 1
ATOM 741 O O . VAL A 1 97 ? -0.897 -5.765 -2.291 1.00 83.62 97 VAL A O 1
ATOM 744 N N . VAL A 1 98 ? -2.545 -4.917 -3.569 1.00 88.38 98 VAL A N 1
ATOM 745 C CA . VAL A 1 98 ? -1.893 -5.186 -4.851 1.00 88.38 98 VAL A CA 1
ATOM 746 C C . VAL A 1 98 ? -0.627 -4.363 -5.019 1.00 88.38 98 VAL A C 1
ATOM 748 O O . VAL A 1 98 ? 0.365 -4.927 -5.469 1.00 88.38 98 VAL A O 1
ATOM 751 N N . ASP A 1 99 ? -0.616 -3.103 -4.585 1.00 86.75 99 ASP A N 1
ATOM 752 C CA . ASP A 1 99 ? 0.586 -2.263 -4.543 1.00 86.75 99 ASP A CA 1
ATOM 753 C C . ASP A 1 99 ? 1.755 -2.987 -3.854 1.00 86.75 99 ASP A C 1
ATOM 755 O O . ASP A 1 99 ? 2.835 -3.162 -4.417 1.00 86.75 99 ASP A O 1
ATOM 759 N N . LYS A 1 100 ? 1.513 -3.526 -2.654 1.00 86.25 100 LYS A N 1
ATOM 760 C CA . LYS A 1 100 ? 2.553 -4.214 -1.878 1.00 86.25 100 LYS A CA 1
ATOM 761 C C . LYS A 1 100 ? 3.011 -5.507 -2.534 1.00 86.25 100 LYS A C 1
ATOM 763 O O . LYS A 1 100 ? 4.209 -5.783 -2.550 1.00 86.25 100 LYS A O 1
ATOM 768 N N . ILE A 1 101 ? 2.083 -6.288 -3.085 1.00 89.81 101 ILE A N 1
ATOM 769 C CA . ILE A 1 101 ? 2.426 -7.512 -3.819 1.00 89.81 101 ILE A CA 1
ATOM 770 C C . ILE A 1 101 ? 3.267 -7.164 -5.047 1.00 89.81 101 ILE A C 1
ATOM 772 O O . ILE A 1 101 ? 4.286 -7.811 -5.284 1.00 89.81 101 ILE A O 1
ATOM 776 N N . PHE A 1 102 ? 2.875 -6.137 -5.799 1.00 91.44 102 PHE A N 1
ATOM 777 C CA . PHE A 1 102 ? 3.567 -5.693 -7.001 1.00 91.44 102 PHE A CA 1
ATOM 778 C C . PHE A 1 102 ? 4.994 -5.243 -6.683 1.00 91.44 102 PHE A C 1
ATOM 780 O O . PHE A 1 102 ? 5.939 -5.808 -7.235 1.00 91.44 102 PHE A O 1
ATOM 787 N N . VAL A 1 103 ? 5.160 -4.322 -5.725 1.00 90.50 103 VAL A N 1
ATOM 788 C CA . VAL A 1 103 ? 6.470 -3.819 -5.287 1.00 90.50 103 VAL A CA 1
ATOM 789 C C . VAL A 1 103 ? 7.375 -4.958 -4.822 1.00 90.50 103 VAL A C 1
ATOM 791 O O . VAL A 1 103 ? 8.513 -5.053 -5.278 1.00 90.50 103 VAL A O 1
ATOM 794 N N . VAL A 1 104 ? 6.895 -5.867 -3.966 1.00 90.19 104 VAL A N 1
ATOM 795 C CA . VAL A 1 104 ? 7.703 -7.009 -3.493 1.00 90.19 104 VAL A CA 1
ATOM 796 C C . VAL A 1 104 ? 8.066 -7.951 -4.646 1.00 90.19 104 VAL A C 1
ATOM 798 O O . VAL A 1 104 ? 9.203 -8.417 -4.720 1.00 90.19 104 VAL A O 1
ATOM 801 N N . SER A 1 105 ? 7.141 -8.201 -5.574 1.00 92.50 105 SER A N 1
ATOM 802 C CA . SER A 1 105 ? 7.368 -9.114 -6.702 1.00 92.50 105 SER A CA 1
ATOM 803 C C . SER A 1 105 ? 8.462 -8.614 -7.641 1.00 92.50 105 SER A C 1
ATOM 805 O O . SER A 1 105 ? 9.320 -9.398 -8.033 1.00 92.50 105 SER A O 1
ATOM 807 N N . ILE A 1 106 ? 8.466 -7.321 -7.982 1.00 93.31 106 ILE A N 1
ATOM 808 C CA . ILE A 1 106 ? 9.463 -6.746 -8.901 1.00 93.31 106 ILE A CA 1
ATOM 809 C C . ILE A 1 106 ? 10.813 -6.503 -8.219 1.00 93.31 106 ILE A C 1
ATOM 811 O O . ILE A 1 106 ? 11.861 -6.650 -8.845 1.00 93.31 106 ILE A O 1
ATOM 815 N N . THR A 1 107 ? 10.812 -6.162 -6.928 1.00 91.31 107 THR A N 1
ATOM 816 C CA . THR A 1 107 ? 12.047 -5.836 -6.202 1.00 91.31 107 THR A CA 1
ATOM 817 C C . THR A 1 107 ? 12.833 -7.070 -5.773 1.00 91.31 107 THR A C 1
ATOM 819 O O . THR A 1 107 ? 14.055 -7.003 -5.678 1.00 91.31 107 THR A O 1
ATOM 822 N N . THR A 1 108 ? 12.164 -8.207 -5.572 1.00 92.12 108 THR A N 1
ATOM 823 C CA . THR A 1 108 ? 12.802 -9.483 -5.209 1.00 92.12 108 THR A CA 1
ATOM 824 C C . THR A 1 108 ? 13.861 -9.941 -6.228 1.00 92.12 108 THR A C 1
ATOM 826 O O . THR A 1 108 ? 14.997 -10.168 -5.821 1.00 92.12 108 THR A O 1
ATOM 829 N N . PRO A 1 109 ? 13.577 -10.062 -7.540 1.00 91.94 109 PRO A N 1
ATOM 830 C CA . PRO A 1 109 ? 14.609 -10.384 -8.528 1.00 91.94 109 PRO A CA 1
ATOM 831 C C . PRO A 1 109 ? 15.571 -9.208 -8.756 1.00 91.94 109 PRO A C 1
ATOM 833 O O . PRO A 1 109 ? 16.757 -9.426 -8.995 1.00 91.94 109 PRO A O 1
ATOM 836 N N . LEU A 1 110 ? 15.102 -7.960 -8.625 1.00 90.00 110 LEU A N 1
ATOM 837 C CA . LEU A 1 110 ? 15.953 -6.773 -8.758 1.00 90.00 110 LEU A CA 1
ATOM 838 C C . LEU A 1 110 ? 17.029 -6.702 -7.662 1.00 90.00 110 LEU A C 1
ATOM 840 O O . LEU A 1 110 ? 18.101 -6.154 -7.904 1.00 90.00 110 LEU A O 1
ATOM 844 N N . PHE A 1 111 ? 16.792 -7.305 -6.493 1.00 91.06 111 PHE A N 1
ATOM 845 C CA . PHE A 1 111 ? 17.759 -7.409 -5.397 1.00 91.06 111 PHE A CA 1
ATOM 846 C C . PHE A 1 111 ? 19.081 -8.062 -5.823 1.00 91.06 111 PHE A C 1
ATOM 848 O O . PHE A 1 111 ? 20.130 -7.683 -5.311 1.00 91.06 111 PHE A O 1
ATOM 855 N N . ILE A 1 112 ? 19.053 -8.985 -6.792 1.00 88.19 112 ILE A N 1
ATOM 856 C CA . ILE A 1 112 ? 20.261 -9.630 -7.337 1.00 88.19 112 ILE A CA 1
ATOM 857 C C . ILE A 1 112 ? 21.204 -8.583 -7.954 1.00 88.19 112 ILE A C 1
ATOM 859 O O . ILE A 1 112 ? 22.422 -8.710 -7.879 1.00 88.19 112 ILE A O 1
ATOM 863 N N . ILE A 1 113 ? 20.632 -7.531 -8.540 1.00 87.94 113 ILE A N 1
ATOM 864 C CA . ILE A 1 113 ? 21.345 -6.485 -9.281 1.00 87.94 113 ILE A CA 1
ATOM 865 C C . ILE A 1 113 ? 21.575 -5.260 -8.390 1.00 87.94 113 ILE A C 1
ATOM 867 O O . ILE A 1 113 ? 22.615 -4.609 -8.460 1.00 87.94 113 ILE A O 1
ATOM 871 N N . GLN A 1 114 ? 20.607 -4.942 -7.528 1.00 89.06 114 GLN A N 1
ATOM 872 C CA . GLN A 1 114 ? 20.621 -3.783 -6.640 1.00 89.06 114 GLN A CA 1
ATOM 873 C C . GLN A 1 114 ? 20.280 -4.169 -5.193 1.00 89.06 114 GLN A C 1
ATOM 875 O O . GLN A 1 114 ? 19.195 -3.847 -4.699 1.00 89.06 114 GLN A O 1
ATOM 880 N N . PRO A 1 115 ? 21.224 -4.791 -4.459 1.00 90.50 115 PRO A N 1
ATOM 881 C CA . PRO A 1 115 ? 20.968 -5.271 -3.099 1.00 90.50 115 PRO A CA 1
ATOM 882 C C . PRO A 1 115 ? 20.577 -4.163 -2.111 1.00 90.50 115 PRO A C 1
ATOM 884 O O . PRO A 1 115 ? 19.836 -4.388 -1.158 1.00 90.50 115 PRO A O 1
ATOM 887 N N . HIS A 1 116 ? 21.048 -2.936 -2.345 1.00 89.12 116 HIS A N 1
ATOM 888 C CA . HIS A 1 116 ? 20.795 -1.784 -1.479 1.00 89.12 116 HIS A CA 1
ATOM 889 C C . HIS A 1 116 ? 19.303 -1.408 -1.366 1.00 89.12 116 HIS A C 1
ATOM 891 O O . HIS A 1 116 ? 18.908 -0.792 -0.376 1.00 89.12 116 HIS A O 1
ATOM 897 N N . LEU A 1 117 ? 18.452 -1.820 -2.317 1.00 91.44 117 LEU A N 1
ATOM 898 C CA . LEU A 1 117 ? 17.004 -1.571 -2.275 1.00 91.44 117 LEU A CA 1
ATOM 899 C C . LEU A 1 117 ? 16.288 -2.286 -1.118 1.00 91.44 117 LEU A C 1
ATOM 901 O O . LEU A 1 117 ? 15.172 -1.904 -0.765 1.00 91.44 117 LEU A O 1
ATOM 905 N N . ILE A 1 118 ? 16.926 -3.261 -0.464 1.00 91.25 118 ILE A N 1
ATOM 906 C CA . ILE A 1 118 ? 16.341 -3.951 0.693 1.00 91.25 118 ILE A CA 1
ATOM 907 C C . ILE A 1 118 ? 15.992 -2.995 1.839 1.00 91.25 118 ILE A C 1
ATOM 909 O O . ILE A 1 118 ? 14.975 -3.175 2.503 1.00 91.25 118 ILE A O 1
ATOM 913 N N . ILE A 1 119 ? 16.796 -1.947 2.045 1.00 93.12 119 ILE A N 1
ATOM 914 C CA . ILE A 1 119 ? 16.603 -0.982 3.131 1.00 93.12 119 ILE A CA 1
ATOM 915 C C . ILE A 1 119 ? 15.297 -0.190 2.941 1.00 93.12 119 ILE A C 1
ATOM 917 O O . ILE A 1 119 ? 14.453 -0.239 3.843 1.00 93.12 119 ILE A O 1
ATOM 921 N N . PRO A 1 120 ? 15.067 0.515 1.812 1.00 92.69 120 PRO A N 1
ATOM 922 C CA . PRO A 1 120 ? 13.830 1.268 1.627 1.00 92.69 120 PRO A CA 1
ATOM 923 C C . PRO A 1 120 ? 12.583 0.376 1.569 1.00 92.69 120 PRO A C 1
ATOM 925 O O . PRO A 1 120 ? 11.528 0.794 2.047 1.00 92.69 120 PRO A O 1
ATOM 928 N N . ILE A 1 121 ? 12.682 -0.851 1.047 1.00 91.75 121 ILE A N 1
ATOM 929 C CA . ILE A 1 121 ? 11.556 -1.802 1.025 1.00 91.75 121 ILE A CA 1
ATOM 930 C C . ILE A 1 121 ? 11.211 -2.262 2.443 1.00 91.75 121 ILE A C 1
ATOM 932 O O . ILE A 1 121 ? 10.046 -2.252 2.842 1.00 91.75 121 ILE A O 1
ATOM 936 N N . PHE A 1 122 ? 12.221 -2.620 3.237 1.00 91.31 122 PHE A N 1
ATOM 937 C CA . PHE A 1 122 ? 12.020 -3.037 4.620 1.00 91.31 122 PHE A CA 1
ATOM 938 C C . PHE A 1 122 ? 11.397 -1.916 5.461 1.00 91.31 122 PHE A C 1
ATOM 940 O O . PHE A 1 122 ? 10.429 -2.144 6.188 1.00 91.31 122 PHE A O 1
ATOM 947 N N . LEU A 1 123 ? 11.889 -0.682 5.317 1.00 91.31 123 LEU A N 1
ATOM 948 C CA . LEU A 1 123 ? 11.296 0.485 5.971 1.00 91.31 123 LEU A CA 1
ATOM 949 C C . LEU A 1 123 ? 9.845 0.721 5.528 1.00 91.31 123 LEU A C 1
ATOM 951 O O . LEU A 1 123 ? 9.008 1.092 6.356 1.00 91.31 123 LEU A O 1
ATOM 955 N N . ASP A 1 124 ? 9.516 0.497 4.251 1.00 90.75 124 ASP A N 1
ATOM 956 C CA . ASP A 1 124 ? 8.132 0.569 3.780 1.00 90.75 124 ASP A CA 1
ATOM 957 C C . ASP A 1 124 ? 7.231 -0.463 4.460 1.00 90.75 124 ASP A C 1
ATOM 959 O O . ASP A 1 124 ? 6.167 -0.096 4.965 1.00 90.75 124 ASP A O 1
ATOM 963 N N . LEU A 1 125 ? 7.699 -1.706 4.585 1.00 89.38 125 LEU A N 1
ATOM 964 C CA . LEU A 1 125 ? 6.977 -2.778 5.264 1.00 89.38 125 LEU A CA 1
ATOM 965 C C . LEU A 1 125 ? 6.761 -2.484 6.757 1.00 89.38 125 LEU A C 1
ATOM 967 O O . LEU A 1 125 ? 5.666 -2.711 7.279 1.00 89.38 125 LEU A O 1
ATOM 971 N N . VAL A 1 126 ? 7.762 -1.929 7.448 1.00 89.75 126 VAL A N 1
ATOM 972 C CA . VAL A 1 126 ? 7.634 -1.503 8.855 1.00 89.75 126 VAL A CA 1
ATOM 973 C C . VAL A 1 126 ? 6.554 -0.428 8.996 1.00 89.75 126 VAL A C 1
ATOM 975 O O . VAL A 1 126 ? 5.671 -0.535 9.849 1.00 89.75 126 VAL A O 1
ATOM 978 N N . ILE A 1 127 ? 6.568 0.587 8.128 1.00 88.88 127 ILE A N 1
ATOM 979 C CA . ILE A 1 127 ? 5.577 1.673 8.143 1.00 88.88 127 ILE A CA 1
ATOM 980 C C . ILE A 1 127 ? 4.174 1.139 7.826 1.00 88.88 127 ILE A C 1
ATOM 982 O O . ILE A 1 127 ? 3.210 1.494 8.511 1.00 88.88 127 ILE A O 1
ATOM 986 N N . ALA A 1 128 ? 4.057 0.251 6.836 1.00 85.81 128 ALA A N 1
ATOM 987 C CA . ALA A 1 128 ? 2.807 -0.416 6.491 1.00 85.81 128 ALA A CA 1
ATOM 988 C C . ALA A 1 128 ? 2.273 -1.254 7.662 1.00 85.81 128 ALA A C 1
ATOM 990 O O . ALA A 1 128 ? 1.075 -1.224 7.936 1.00 85.81 128 ALA A O 1
ATOM 991 N N . THR A 1 129 ? 3.153 -1.928 8.407 1.00 84.81 129 THR A N 1
ATOM 992 C CA . THR A 1 129 ? 2.789 -2.719 9.592 1.00 84.81 129 THR A CA 1
ATOM 993 C C . THR A 1 129 ? 2.257 -1.834 10.718 1.00 84.81 129 THR A C 1
ATOM 995 O O . THR A 1 129 ? 1.209 -2.140 11.285 1.00 84.81 129 THR A O 1
ATOM 998 N N . ILE A 1 130 ? 2.918 -0.707 11.012 1.00 83.62 130 ILE A N 1
ATOM 999 C CA . ILE A 1 130 ? 2.453 0.263 12.020 1.00 83.62 130 ILE A CA 1
ATOM 1000 C C . ILE A 1 130 ? 1.060 0.785 11.648 1.00 83.62 130 ILE A C 1
ATOM 1002 O O . ILE A 1 130 ? 0.150 0.797 12.481 1.00 83.62 130 ILE A O 1
ATOM 1006 N N . ASN A 1 131 ? 0.874 1.172 10.384 1.00 81.75 131 ASN A N 1
ATOM 1007 C CA . ASN A 1 131 ? -0.405 1.675 9.894 1.00 81.75 131 ASN A CA 1
ATOM 1008 C C . ASN A 1 131 ? -1.503 0.595 9.909 1.00 81.75 131 ASN A C 1
ATOM 1010 O O . ASN A 1 131 ? -2.619 0.831 10.373 1.00 81.75 131 ASN A O 1
ATOM 1014 N N . GLY A 1 132 ? -1.183 -0.615 9.447 1.00 78.75 132 GLY A N 1
ATOM 1015 C CA . GLY A 1 132 ? -2.101 -1.750 9.425 1.00 78.75 132 GLY A CA 1
ATOM 1016 C C . GLY A 1 132 ? -2.544 -2.158 10.828 1.00 78.75 132 GLY A C 1
ATOM 1017 O O . GLY A 1 132 ? -3.734 -2.375 11.064 1.00 78.75 132 GLY A O 1
ATOM 1018 N N . TYR A 1 133 ? -1.614 -2.182 11.786 1.00 78.75 133 TYR A N 1
ATOM 1019 C CA . TYR A 1 133 ? -1.921 -2.461 13.185 1.00 78.75 133 TYR A CA 1
ATOM 1020 C C . TYR A 1 133 ? -2.841 -1.392 13.790 1.00 78.75 133 TYR A C 1
ATOM 1022 O O . TYR A 1 133 ? -3.845 -1.736 14.417 1.00 78.75 133 TYR A O 1
ATOM 1030 N N . ALA A 1 134 ? -2.580 -0.105 13.535 1.00 76.62 134 ALA A N 1
ATOM 1031 C CA . ALA A 1 134 ? -3.469 0.980 13.956 1.00 76.62 134 ALA A CA 1
ATOM 1032 C C . ALA A 1 134 ? -4.892 0.812 13.383 1.00 76.62 134 ALA A C 1
ATOM 1034 O O . ALA A 1 134 ? -5.879 0.916 14.115 1.00 76.62 134 ALA A O 1
ATOM 1035 N N . HIS A 1 135 ? -5.010 0.442 12.104 1.00 73.50 135 HIS A N 1
ATOM 1036 C CA . HIS A 1 135 ? -6.301 0.207 11.454 1.00 73.50 135 HIS A CA 1
ATOM 1037 C C . HIS A 1 135 ? -7.051 -1.027 11.999 1.00 73.50 135 HIS A C 1
ATOM 1039 O O . HIS A 1 135 ? -8.285 -1.074 12.006 1.00 73.50 135 HIS A O 1
ATOM 1045 N N . ILE A 1 136 ? -6.341 -2.060 12.470 1.00 70.00 136 ILE A N 1
ATOM 1046 C CA . ILE A 1 136 ? -6.951 -3.208 13.168 1.00 70.00 136 ILE A CA 1
ATOM 1047 C C . ILE A 1 136 ? -7.545 -2.785 14.513 1.00 70.00 136 ILE A C 1
ATOM 1049 O O . ILE A 1 136 ? -8.630 -3.249 14.853 1.00 70.00 136 ILE A O 1
ATOM 1053 N N . GLN A 1 137 ? -6.902 -1.853 15.213 1.00 67.19 137 GLN A N 1
ATOM 1054 C CA . GLN A 1 137 ? -7.380 -1.297 16.484 1.00 67.19 137 GLN A CA 1
ATOM 1055 C C . GLN A 1 137 ? -8.510 -0.258 16.318 1.00 67.19 137 GLN A C 1
ATOM 1057 O O . GLN A 1 137 ? -8.906 0.389 17.283 1.00 67.19 137 GLN A O 1
ATOM 1062 N N . GLY A 1 138 ? -9.031 -0.066 15.099 1.00 63.66 138 GLY A N 1
ATOM 1063 C CA . GLY A 1 138 ? -10.103 0.896 14.815 1.00 63.66 138 GLY A CA 1
ATOM 1064 C C . GLY A 1 138 ? -9.643 2.356 14.791 1.00 63.66 138 GLY A C 1
ATOM 1065 O O . GLY A 1 138 ? -10.469 3.267 14.741 1.00 63.66 138 GLY A O 1
ATOM 1066 N N . LEU A 1 139 ? -8.331 2.598 14.801 1.00 64.69 139 LEU A N 1
ATOM 1067 C CA . LEU A 1 139 ? -7.746 3.930 14.756 1.00 64.69 139 LEU A CA 1
ATOM 1068 C C . LEU A 1 139 ? -7.654 4.357 13.293 1.00 64.69 139 LEU A C 1
ATOM 1070 O O . LEU A 1 139 ? -6.664 4.092 12.615 1.00 64.69 139 LEU A O 1
ATOM 1074 N N . GLN A 1 140 ? -8.709 4.988 12.774 1.00 55.16 140 GLN A N 1
ATOM 1075 C CA . GLN A 1 140 ? -8.665 5.565 11.431 1.00 55.16 140 GLN A CA 1
ATOM 1076 C C . GLN A 1 140 ? -7.753 6.796 11.430 1.00 55.16 140 GLN A C 1
ATOM 1078 O O . GLN A 1 140 ? -8.181 7.934 11.627 1.00 55.16 140 GLN A O 1
ATOM 1083 N N . THR A 1 141 ? -6.459 6.576 11.224 1.00 52.81 141 THR A N 1
ATOM 1084 C CA . THR A 1 141 ? -5.515 7.663 10.997 1.00 52.81 141 THR A CA 1
ATOM 1085 C C . THR A 1 141 ? -5.722 8.183 9.580 1.00 52.81 141 THR A C 1
ATOM 1087 O O . THR A 1 141 ? -5.414 7.486 8.615 1.00 52.81 141 THR A O 1
ATOM 1090 N N . LYS A 1 142 ? -6.237 9.413 9.435 1.00 54.97 142 LYS A N 1
ATOM 1091 C CA . LYS A 1 142 ? -6.279 10.102 8.134 1.00 54.97 142 LYS A CA 1
ATOM 1092 C C . LYS A 1 142 ? -4.904 10.006 7.460 1.00 54.97 142 LYS A C 1
ATOM 1094 O O . LYS A 1 142 ? -3.888 10.334 8.088 1.00 54.97 142 LYS A O 1
ATOM 1099 N N . THR A 1 143 ? -4.887 9.573 6.198 1.00 58.94 143 THR A N 1
ATOM 1100 C CA . THR A 1 143 ? -3.668 9.428 5.393 1.00 58.94 143 THR A CA 1
ATOM 1101 C C . THR A 1 143 ? -2.877 10.731 5.419 1.00 58.94 143 THR A C 1
ATOM 1103 O O . THR A 1 143 ? -3.379 11.783 5.019 1.00 58.94 143 THR A O 1
ATOM 1106 N N . SER A 1 144 ? -1.639 10.670 5.912 1.00 69.62 144 SER A N 1
ATOM 1107 C CA . SER A 1 144 ? -0.750 11.832 5.917 1.00 69.62 144 SER A CA 1
ATOM 1108 C C . SER A 1 144 ? -0.393 12.237 4.489 1.00 69.62 144 SER A C 1
ATOM 1110 O O . SER A 1 144 ? -0.110 11.374 3.654 1.00 69.62 144 SER A O 1
ATOM 1112 N N . LYS A 1 145 ? -0.322 13.548 4.223 1.00 76.94 145 LYS A N 1
ATOM 1113 C CA . LYS A 1 145 ? 0.268 14.072 2.980 1.00 76.94 145 LYS A CA 1
ATOM 1114 C C . LYS A 1 145 ? 1.707 13.567 2.800 1.00 76.94 145 LYS A C 1
ATOM 1116 O O . LYS A 1 145 ? 2.087 13.232 1.687 1.00 76.94 145 LYS A O 1
ATOM 1121 N N . ILE A 1 146 ? 2.464 13.433 3.894 1.00 79.00 146 ILE A N 1
ATOM 1122 C CA . ILE A 1 146 ? 3.850 12.936 3.888 1.00 79.00 146 ILE A CA 1
ATOM 1123 C C . ILE A 1 146 ? 3.895 11.462 3.472 1.00 79.00 146 ILE A C 1
ATOM 1125 O O . ILE A 1 146 ? 4.744 11.082 2.674 1.00 79.00 146 ILE A O 1
ATOM 1129 N N . GLY A 1 147 ? 2.935 10.652 3.935 1.00 80.94 147 GLY A N 1
ATOM 1130 C CA . GLY A 1 147 ? 2.835 9.243 3.547 1.00 80.94 147 GLY A CA 1
ATOM 1131 C C . GLY A 1 147 ? 2.644 9.052 2.041 1.00 80.94 147 GLY A C 1
ATOM 1132 O O . GLY A 1 147 ? 3.284 8.187 1.463 1.00 80.94 147 GLY A O 1
ATOM 1133 N N . LYS A 1 148 ? 1.838 9.905 1.393 1.00 83.31 148 LYS A N 1
ATOM 1134 C CA . LYS A 1 148 ? 1.645 9.866 -0.068 1.00 83.31 148 LYS A CA 1
ATOM 1135 C C . LYS A 1 148 ? 2.912 10.243 -0.834 1.00 83.31 148 LYS A C 1
ATOM 1137 O O . LYS A 1 148 ? 3.264 9.582 -1.801 1.00 83.31 148 LYS A O 1
ATOM 1142 N N . VAL A 1 149 ? 3.600 11.296 -0.386 1.00 87.69 149 VAL A N 1
ATOM 1143 C CA . VAL A 1 149 ? 4.858 11.743 -1.006 1.00 87.69 149 VAL A CA 1
ATOM 1144 C C . VAL A 1 149 ? 5.930 10.661 -0.881 1.00 87.69 149 VAL A C 1
ATOM 1146 O O . VAL A 1 149 ? 6.623 10.375 -1.848 1.00 87.69 149 VAL A O 1
ATOM 1149 N N . LYS A 1 150 ? 6.031 10.014 0.285 1.00 90.56 150 LYS A N 1
ATOM 1150 C CA . LYS A 1 150 ? 6.957 8.903 0.519 1.00 90.56 150 LYS A CA 1
ATOM 1151 C C . LYS A 1 150 ? 6.747 7.753 -0.474 1.00 90.56 150 LYS A C 1
ATOM 1153 O O . LYS A 1 150 ? 7.732 7.246 -0.999 1.00 90.56 150 LYS A O 1
ATOM 1158 N N . THR A 1 151 ? 5.498 7.354 -0.722 1.00 88.06 151 THR A N 1
ATOM 1159 C CA . THR A 1 151 ? 5.179 6.291 -1.690 1.00 88.06 151 THR A CA 1
ATOM 1160 C C . THR A 1 151 ? 5.612 6.685 -3.100 1.00 88.06 151 THR A C 1
ATOM 1162 O O . THR A 1 151 ? 6.379 5.957 -3.711 1.00 88.06 151 THR A O 1
ATOM 1165 N N . ALA A 1 152 ? 5.276 7.897 -3.555 1.00 89.31 152 ALA A N 1
ATOM 1166 C CA . ALA A 1 152 ? 5.683 8.370 -4.881 1.00 89.31 152 ALA A CA 1
ATOM 1167 C C . ALA A 1 152 ? 7.212 8.373 -5.081 1.00 89.31 152 ALA A C 1
ATOM 1169 O O . ALA A 1 152 ? 7.702 8.051 -6.163 1.00 89.31 152 ALA A O 1
ATOM 1170 N N . PHE A 1 153 ? 7.976 8.721 -4.040 1.00 92.81 153 PHE A N 1
ATOM 1171 C CA . PHE A 1 153 ? 9.439 8.649 -4.072 1.00 92.81 153 PHE A CA 1
ATOM 1172 C C . PHE A 1 153 ? 9.952 7.208 -4.146 1.00 92.81 153 PHE A C 1
ATOM 1174 O O . PHE A 1 153 ? 10.885 6.947 -4.899 1.00 92.81 153 PHE A O 1
ATOM 1181 N N . LEU A 1 154 ? 9.335 6.281 -3.407 1.00 92.31 154 LEU A N 1
ATOM 1182 C CA . LEU A 1 154 ? 9.688 4.863 -3.454 1.00 92.31 154 LEU A CA 1
ATOM 1183 C C . LEU A 1 154 ? 9.438 4.271 -4.847 1.00 92.31 154 LEU A C 1
ATOM 1185 O O . LEU A 1 154 ? 10.327 3.623 -5.392 1.00 92.31 154 LEU A O 1
ATOM 1189 N N . ASP A 1 155 ? 8.285 4.550 -5.450 1.00 91.19 155 ASP A N 1
ATOM 1190 C CA . ASP A 1 155 ? 7.949 4.041 -6.785 1.00 91.19 155 ASP A CA 1
ATOM 1191 C C . ASP A 1 155 ? 8.875 4.635 -7.850 1.00 91.19 155 ASP A C 1
ATOM 1193 O O . ASP A 1 155 ? 9.374 3.924 -8.724 1.00 91.19 155 ASP A O 1
ATOM 1197 N N . SER A 1 156 ? 9.177 5.933 -7.732 1.00 92.00 156 SER A N 1
ATOM 1198 C CA . SER A 1 156 ? 10.139 6.616 -8.604 1.00 92.00 156 SER A CA 1
ATOM 1199 C C . SER A 1 156 ? 11.545 6.030 -8.470 1.00 92.00 156 SER A C 1
ATOM 1201 O O . SER A 1 156 ? 12.229 5.860 -9.477 1.00 92.00 156 SER A O 1
ATOM 1203 N N . LEU A 1 157 ? 11.973 5.698 -7.247 1.00 93.94 157 LEU A N 1
ATOM 1204 C CA . LEU A 1 157 ? 13.251 5.039 -6.983 1.00 93.94 157 LEU A CA 1
ATOM 1205 C C . LEU A 1 157 ? 13.300 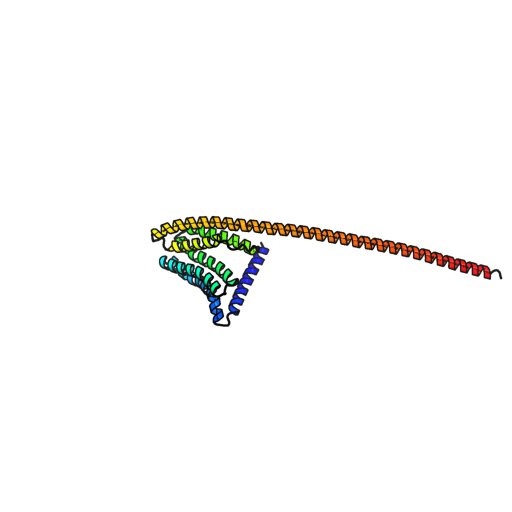3.664 -7.657 1.00 93.94 157 LEU A C 1
ATOM 1207 O O . LEU A 1 157 ? 14.244 3.396 -8.392 1.00 93.94 157 LEU A O 1
ATOM 1211 N N . ILE A 1 158 ? 12.272 2.831 -7.464 1.00 92.69 158 ILE A N 1
ATOM 1212 C CA . ILE A 1 158 ? 12.199 1.496 -8.077 1.00 92.69 158 ILE A CA 1
ATOM 1213 C C . ILE A 1 158 ? 12.216 1.598 -9.606 1.00 92.69 158 ILE A C 1
ATOM 1215 O O . ILE A 1 158 ? 12.921 0.835 -10.260 1.00 92.69 158 ILE A O 1
ATOM 1219 N N . CYS A 1 159 ? 11.497 2.561 -10.188 1.00 93.06 159 CYS A N 1
ATOM 1220 C CA . CYS A 1 159 ? 11.522 2.786 -11.632 1.00 93.06 159 CYS A CA 1
ATOM 1221 C C . CYS A 1 159 ? 12.912 3.221 -12.117 1.00 93.06 159 CYS A C 1
ATOM 1223 O O . CYS A 1 159 ? 13.434 2.649 -13.073 1.00 93.06 159 CYS A O 1
ATOM 1225 N N . ALA A 1 160 ? 13.531 4.205 -11.458 1.00 92.31 160 ALA A N 1
ATOM 1226 C CA . ALA A 1 160 ? 14.846 4.727 -11.834 1.00 92.31 160 ALA A CA 1
ATOM 1227 C C . ALA A 1 160 ? 15.950 3.662 -11.723 1.00 92.31 160 ALA A C 1
ATOM 1229 O O . ALA A 1 160 ? 16.856 3.623 -12.560 1.00 92.31 160 ALA A O 1
ATOM 1230 N N . SER A 1 161 ? 15.822 2.744 -10.761 1.00 92.75 161 SER A N 1
ATOM 1231 C CA . SER A 1 161 ? 16.719 1.606 -10.569 1.00 92.75 161 SER A CA 1
ATOM 1232 C C . SER A 1 161 ? 16.885 0.729 -11.815 1.00 92.75 161 SER A C 1
ATOM 1234 O O . SER A 1 161 ? 17.966 0.191 -12.024 1.00 92.75 161 SER A O 1
ATOM 1236 N N . PHE A 1 162 ? 15.891 0.620 -12.699 1.00 92.81 162 PHE A N 1
ATOM 1237 C CA . PHE A 1 162 ? 16.035 -0.157 -13.941 1.00 92.81 162 PHE A CA 1
ATOM 1238 C C . PHE A 1 162 ? 16.938 0.500 -14.993 1.00 92.81 162 PHE A C 1
ATOM 1240 O O . PHE A 1 162 ? 17.427 -0.172 -15.899 1.00 92.81 162 PHE A O 1
ATOM 1247 N N . PHE A 1 163 ? 17.174 1.807 -14.881 1.00 92.81 163 PHE A N 1
ATOM 1248 C CA . PHE A 1 163 ? 17.852 2.610 -15.898 1.00 92.81 163 PHE A CA 1
ATOM 1249 C C . PHE A 1 163 ? 19.238 3.104 -15.449 1.00 92.81 163 PHE A C 1
ATOM 1251 O O . PHE A 1 163 ? 19.826 3.973 -16.096 1.00 92.81 163 PHE A O 1
ATOM 1258 N N . THR A 1 164 ? 19.807 2.534 -14.380 1.00 89.25 164 THR A N 1
ATOM 1259 C CA . THR A 1 164 ? 21.119 2.934 -13.826 1.00 89.25 164 THR A CA 1
ATOM 1260 C C . THR A 1 164 ? 22.299 2.681 -14.765 1.00 89.25 164 THR A C 1
ATOM 1262 O O . THR A 1 164 ? 23.388 3.194 -14.525 1.00 89.25 164 THR A O 1
ATOM 1265 N N . GLN A 1 165 ? 22.097 1.951 -15.866 1.00 87.06 165 GLN A N 1
ATOM 1266 C CA . GLN A 1 165 ? 23.083 1.851 -16.947 1.00 87.06 165 GLN A CA 1
ATOM 1267 C C . GLN A 1 165 ? 23.450 3.225 -17.542 1.00 87.06 165 GLN A C 1
ATOM 1269 O O . GLN A 1 165 ? 24.554 3.412 -18.048 1.00 87.06 165 GLN A O 1
ATOM 1274 N N . PHE A 1 166 ? 22.548 4.211 -17.460 1.00 91.44 166 PHE A N 1
ATOM 1275 C CA . PHE A 1 166 ? 22.826 5.585 -17.857 1.00 91.44 166 PHE A CA 1
ATOM 1276 C C . PHE A 1 166 ? 23.370 6.375 -16.661 1.00 91.44 166 PHE A C 1
ATOM 1278 O O . PHE A 1 166 ? 22.664 6.606 -15.680 1.00 91.44 166 PHE A O 1
ATOM 1285 N N . LYS A 1 167 ? 24.613 6.864 -16.757 1.00 90.81 167 LYS A N 1
ATOM 1286 C CA . LYS A 1 167 ? 25.326 7.540 -15.651 1.00 90.81 167 LYS A CA 1
ATOM 1287 C C . LYS A 1 167 ? 24.561 8.721 -15.029 1.00 90.81 167 LYS A C 1
ATOM 1289 O O . LYS A 1 167 ? 24.603 8.918 -13.814 1.00 90.81 167 LYS A O 1
ATOM 1294 N N . ALA A 1 168 ? 23.851 9.500 -15.848 1.00 91.12 168 ALA A N 1
ATOM 1295 C CA . ALA A 1 168 ? 23.010 10.596 -15.363 1.00 91.12 168 ALA A CA 1
ATOM 1296 C C . ALA A 1 168 ? 21.869 10.084 -14.466 1.00 91.12 168 ALA A C 1
ATOM 1298 O O . ALA A 1 168 ? 21.624 10.638 -13.394 1.00 91.12 168 ALA A O 1
ATOM 1299 N N . ILE A 1 169 ? 21.223 8.983 -14.865 1.00 91.19 169 ILE A N 1
ATOM 1300 C CA . ILE A 1 169 ? 20.140 8.359 -14.101 1.00 91.19 169 ILE A CA 1
ATOM 1301 C C . ILE A 1 169 ? 20.680 7.706 -12.828 1.00 91.19 169 ILE A C 1
ATOM 1303 O O . ILE A 1 169 ? 20.046 7.830 -11.786 1.00 91.19 169 ILE A O 1
ATOM 1307 N N . ASP A 1 170 ? 21.865 7.092 -12.855 1.00 91.88 170 ASP A N 1
ATOM 1308 C CA . ASP A 1 170 ? 22.505 6.542 -11.649 1.00 91.88 170 ASP A CA 1
ATOM 1309 C C . ASP A 1 170 ? 22.708 7.613 -10.558 1.00 91.88 170 ASP A C 1
ATOM 1311 O O . ASP A 1 170 ? 22.369 7.408 -9.391 1.00 91.88 170 ASP A O 1
ATOM 1315 N N . THR A 1 171 ? 23.170 8.809 -10.938 1.00 91.75 171 THR A N 1
ATOM 1316 C CA . THR A 1 171 ? 23.357 9.916 -9.983 1.00 91.75 171 THR A CA 1
ATOM 1317 C C . THR A 1 171 ? 22.023 10.391 -9.406 1.00 91.75 171 THR A C 1
ATOM 1319 O O . THR A 1 171 ? 21.897 10.564 -8.192 1.00 91.75 171 THR A O 1
ATOM 1322 N N . ILE A 1 172 ? 21.000 10.540 -10.253 1.00 93.12 172 ILE A N 1
ATOM 1323 C CA . ILE A 1 172 ? 19.642 10.892 -9.817 1.00 93.12 172 ILE A CA 1
ATOM 1324 C C . ILE A 1 172 ? 19.081 9.815 -8.879 1.00 93.12 172 ILE A C 1
ATOM 1326 O O . ILE A 1 172 ? 18.515 10.143 -7.840 1.00 93.12 172 ILE A O 1
ATOM 1330 N N . THR A 1 173 ? 19.291 8.536 -9.196 1.00 93.56 173 THR A N 1
ATOM 1331 C CA . THR A 1 173 ? 18.818 7.391 -8.403 1.00 93.56 173 THR A CA 1
ATOM 1332 C C . THR A 1 173 ? 19.422 7.405 -7.000 1.00 9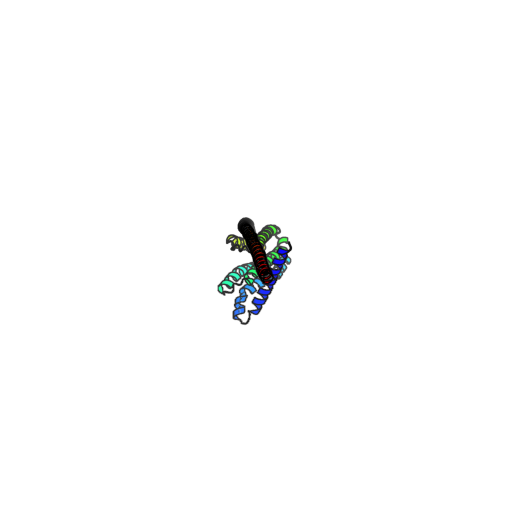3.56 173 THR A C 1
ATOM 1334 O O . THR A 1 173 ? 18.704 7.204 -6.025 1.00 93.56 173 THR A O 1
ATOM 1337 N N . LYS A 1 174 ? 20.709 7.745 -6.854 1.00 93.19 174 LYS A N 1
ATOM 1338 C CA . LYS A 1 174 ? 21.361 7.893 -5.537 1.00 93.19 174 LYS A CA 1
ATOM 1339 C C . LYS A 1 174 ? 20.768 9.039 -4.713 1.00 93.19 174 LYS A C 1
ATOM 1341 O O . LYS A 1 174 ? 20.528 8.876 -3.516 1.00 93.19 174 LYS A O 1
ATOM 1346 N N . ILE A 1 175 ? 20.484 10.181 -5.343 1.00 94.19 175 ILE A N 1
ATOM 1347 C CA . ILE A 1 175 ? 19.825 11.321 -4.679 1.00 94.19 175 ILE A CA 1
ATOM 1348 C C . ILE A 1 175 ? 18.399 10.940 -4.257 1.00 94.19 175 ILE A C 1
ATOM 1350 O O . ILE A 1 175 ? 17.985 11.220 -3.126 1.00 94.19 175 ILE A O 1
ATOM 1354 N N . LEU A 1 176 ? 17.656 10.259 -5.136 1.00 94.62 176 LEU A N 1
ATOM 1355 C CA . LEU A 1 176 ? 16.318 9.741 -4.848 1.00 94.62 176 LEU A CA 1
ATOM 1356 C C . LEU A 1 176 ? 16.341 8.721 -3.710 1.00 94.62 176 LEU A C 1
ATOM 1358 O O . LEU A 1 176 ? 15.471 8.774 -2.843 1.00 94.62 176 LEU A O 1
ATOM 1362 N N . TYR A 1 177 ? 17.343 7.845 -3.663 1.00 95.06 177 TYR A N 1
ATOM 1363 C CA . TYR A 1 177 ? 17.510 6.854 -2.606 1.00 95.06 177 TYR A CA 1
ATOM 1364 C C . TYR A 1 177 ? 17.621 7.526 -1.233 1.00 95.06 177 TYR A C 1
ATOM 1366 O O . TYR A 1 177 ? 16.815 7.253 -0.342 1.00 95.06 177 TYR A O 1
ATOM 1374 N N . VAL A 1 178 ? 18.549 8.477 -1.073 1.00 95.06 178 VAL A N 1
ATOM 1375 C CA . VAL A 1 178 ? 18.727 9.210 0.194 1.00 95.06 178 VAL A CA 1
ATOM 1376 C C . VAL A 1 178 ? 17.454 9.972 0.571 1.00 95.06 178 VAL A C 1
ATOM 1378 O O . VAL A 1 178 ? 16.990 9.890 1.710 1.00 95.06 178 VAL A O 1
ATOM 1381 N N . SER A 1 179 ? 16.841 10.657 -0.396 1.00 94.19 179 SER A N 1
ATOM 1382 C CA . SER A 1 179 ? 15.587 11.394 -0.191 1.00 94.19 179 SER A CA 1
ATOM 1383 C C . SER A 1 179 ? 14.449 10.473 0.272 1.00 94.19 179 SER A C 1
ATOM 1385 O O . SER A 1 179 ? 13.699 10.820 1.187 1.00 94.19 179 SER A O 1
ATOM 1387 N N . THR A 1 180 ? 14.356 9.272 -0.305 1.00 94.81 180 THR A N 1
ATOM 1388 C CA . THR A 1 180 ? 13.359 8.250 0.045 1.00 94.81 180 THR A CA 1
ATOM 1389 C C . THR A 1 180 ? 13.540 7.784 1.483 1.00 94.81 180 THR A C 1
ATOM 1391 O O . THR A 1 180 ? 12.573 7.780 2.244 1.00 94.81 180 THR A O 1
ATOM 1394 N N . ILE A 1 181 ? 14.771 7.472 1.897 1.00 94.81 181 ILE A N 1
ATOM 1395 C CA . ILE A 1 181 ? 15.066 7.063 3.276 1.00 94.81 181 ILE A CA 1
ATOM 1396 C C . ILE A 1 181 ? 14.677 8.164 4.271 1.00 94.81 181 ILE A C 1
ATOM 1398 O O . ILE A 1 181 ? 13.982 7.895 5.252 1.00 94.81 181 ILE A O 1
ATOM 1402 N N . LEU A 1 182 ? 15.044 9.422 4.007 1.00 94.06 182 LEU A N 1
ATOM 1403 C CA . LEU A 1 182 ? 14.695 10.548 4.883 1.00 94.06 182 LEU A CA 1
ATOM 1404 C C . LEU A 1 182 ? 13.174 10.727 5.019 1.00 94.06 182 LEU A C 1
ATOM 1406 O O . LEU A 1 182 ? 12.656 10.900 6.129 1.00 94.06 182 LEU A O 1
ATOM 1410 N N . LEU A 1 183 ? 12.439 10.639 3.906 1.00 93.44 183 LEU A N 1
ATOM 1411 C CA . LEU A 1 183 ? 10.976 10.690 3.910 1.00 93.44 183 LEU A CA 1
ATOM 1412 C C . LEU A 1 183 ? 10.367 9.504 4.660 1.00 93.44 183 LEU A C 1
ATOM 1414 O O . LEU A 1 183 ? 9.382 9.678 5.385 1.00 93.44 183 LEU A O 1
ATOM 1418 N N . GLN A 1 184 ? 10.948 8.312 4.531 1.00 93.62 184 GLN A N 1
ATOM 1419 C CA . GLN A 1 184 ? 10.499 7.122 5.241 1.00 93.62 184 GLN A CA 1
ATOM 1420 C C . GLN A 1 184 ? 10.667 7.259 6.748 1.00 93.62 184 GLN A C 1
ATOM 1422 O O . GLN A 1 184 ? 9.700 7.038 7.473 1.00 93.62 184 GLN A O 1
ATOM 1427 N N . LEU A 1 185 ? 11.823 7.721 7.221 1.00 92.88 185 LEU A N 1
ATOM 1428 C CA . LEU A 1 185 ? 12.054 7.967 8.646 1.00 92.88 185 LEU A CA 1
ATOM 1429 C C . LEU A 1 185 ? 11.082 9.015 9.207 1.00 92.88 185 LEU A C 1
ATOM 1431 O O . LEU A 1 185 ? 10.475 8.806 10.261 1.00 92.88 185 LEU A O 1
ATOM 1435 N N . LYS A 1 186 ? 10.857 10.112 8.470 1.00 91.38 186 LYS A N 1
ATOM 1436 C CA . LYS A 1 186 ? 9.880 11.144 8.853 1.00 91.38 186 LYS A CA 1
ATOM 1437 C C . LYS A 1 186 ? 8.459 10.581 8.928 1.00 91.38 186 LYS A C 1
ATOM 1439 O O . LYS A 1 186 ? 7.730 10.869 9.876 1.00 91.38 186 LYS A O 1
ATOM 1444 N N . THR A 1 187 ? 8.083 9.754 7.955 1.00 89.94 187 THR A N 1
ATOM 1445 C CA . THR A 1 187 ? 6.774 9.092 7.921 1.00 89.94 187 THR A CA 1
ATOM 1446 C C . THR A 1 187 ? 6.628 8.112 9.081 1.00 89.94 187 THR A C 1
ATOM 1448 O O . THR A 1 187 ? 5.616 8.137 9.770 1.00 89.94 187 THR A O 1
ATOM 1451 N N . ALA A 1 188 ? 7.637 7.280 9.346 1.00 88.06 188 ALA A N 1
ATOM 1452 C CA . ALA A 1 188 ? 7.619 6.318 10.444 1.00 88.06 188 ALA A CA 1
ATOM 1453 C C . ALA A 1 188 ? 7.377 7.009 11.790 1.00 88.06 188 ALA A C 1
ATOM 1455 O O . ALA A 1 188 ? 6.501 6.582 12.542 1.00 88.06 188 ALA A O 1
ATOM 1456 N N . LYS A 1 189 ? 8.077 8.123 12.049 1.00 88.75 189 LYS A N 1
ATOM 1457 C CA . LYS A 1 189 ? 7.868 8.936 13.252 1.00 88.75 189 LYS A CA 1
ATOM 1458 C C . LYS A 1 189 ? 6.438 9.474 13.336 1.00 88.75 189 LYS A C 1
ATOM 1460 O O . LYS A 1 189 ? 5.784 9.300 14.357 1.00 88.75 189 LYS A O 1
ATOM 1465 N N . GLU A 1 190 ? 5.916 10.049 12.252 1.00 86.38 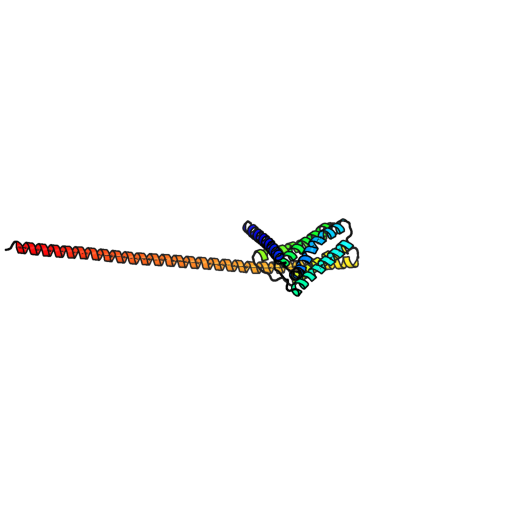190 GLU A N 1
ATOM 1466 C CA . GLU A 1 190 ? 4.548 10.585 12.235 1.00 86.38 190 GLU A CA 1
ATOM 1467 C C . GLU A 1 190 ? 3.489 9.500 12.510 1.00 86.38 190 GLU A C 1
ATOM 1469 O O . GLU A 1 190 ? 2.543 9.719 13.270 1.00 86.38 190 GLU A O 1
ATOM 1474 N N . TYR A 1 191 ? 3.633 8.319 11.905 1.00 83.00 191 TYR A N 1
ATOM 1475 C CA . TYR A 1 191 ? 2.710 7.202 12.121 1.00 83.00 191 TYR A CA 1
ATOM 1476 C C . TYR A 1 191 ? 2.836 6.626 13.535 1.00 83.00 191 TYR A C 1
ATOM 1478 O O . TYR A 1 191 ? 1.821 6.282 14.143 1.00 83.00 191 TYR A O 1
ATOM 1486 N N . HIS A 1 192 ? 4.050 6.576 14.083 1.00 84.75 192 HIS A N 1
ATOM 1487 C CA . HIS A 1 192 ? 4.285 6.167 15.462 1.00 84.75 192 HIS A CA 1
ATOM 1488 C C . HIS A 1 192 ? 3.639 7.131 16.469 1.00 84.75 192 HIS A C 1
ATOM 1490 O O . HIS A 1 192 ? 2.924 6.691 17.370 1.00 84.75 192 HIS A O 1
ATOM 1496 N N . ASP A 1 193 ? 3.805 8.442 16.281 1.00 83.62 193 ASP A N 1
ATOM 1497 C CA . ASP A 1 193 ? 3.212 9.464 17.150 1.00 83.62 193 ASP A CA 1
ATOM 1498 C C . ASP A 1 193 ? 1.678 9.401 17.118 1.00 83.62 193 ASP A C 1
ATOM 1500 O O . ASP A 1 193 ? 1.017 9.434 18.164 1.00 83.62 193 ASP A O 1
ATOM 1504 N N . LYS A 1 194 ? 1.095 9.225 15.922 1.00 81.12 194 LYS A N 1
ATOM 1505 C CA . LYS A 1 194 ? -0.351 9.001 15.758 1.00 81.12 194 LYS A CA 1
ATOM 1506 C C . LYS A 1 194 ? -0.817 7.747 16.488 1.00 81.12 194 LYS A C 1
ATOM 1508 O O . LYS A 1 194 ? -1.843 7.791 17.168 1.00 81.12 194 LYS A O 1
ATOM 1513 N N . TYR A 1 195 ? -0.070 6.651 16.372 1.00 82.56 195 TYR A N 1
ATOM 1514 C CA . TYR A 1 195 ? -0.369 5.407 17.072 1.00 82.56 195 TYR A CA 1
ATOM 1515 C C . TYR A 1 195 ? -0.341 5.594 18.597 1.00 82.56 195 TYR A C 1
ATOM 1517 O O . TYR A 1 195 ? -1.298 5.221 19.275 1.00 82.56 195 TYR A O 1
ATOM 1525 N N . LEU A 1 196 ? 0.699 6.231 19.145 1.00 81.56 196 LEU A N 1
ATOM 1526 C CA . LEU A 1 196 ? 0.813 6.484 20.585 1.00 81.56 196 LEU A CA 1
ATOM 1527 C C . LEU A 1 196 ? -0.309 7.383 21.111 1.00 81.56 196 LEU A C 1
ATOM 1529 O O . LEU A 1 196 ? -0.872 7.112 22.176 1.00 81.56 196 LEU A O 1
ATOM 1533 N N . PHE A 1 197 ? -0.643 8.447 20.380 1.00 80.25 197 PHE A N 1
ATOM 1534 C CA . PHE A 1 197 ? -1.748 9.336 20.735 1.00 80.25 197 PHE A CA 1
ATOM 1535 C C . PHE A 1 197 ? -3.067 8.564 20.828 1.00 80.25 197 PHE A C 1
ATOM 1537 O O . PHE A 1 197 ? -3.806 8.669 21.809 1.00 80.25 197 PHE A O 1
ATOM 1544 N N . ALA A 1 198 ? -3.330 7.742 19.823 1.00 75.88 198 ALA A N 1
ATOM 1545 C CA . ALA A 1 198 ? -4.538 6.955 19.724 1.00 75.88 198 ALA A CA 1
ATOM 1546 C C . ALA A 1 198 ? -4.619 5.848 20.797 1.00 75.88 198 ALA A C 1
ATOM 1548 O O . ALA A 1 198 ? -5.655 5.685 21.444 1.00 75.88 198 ALA A O 1
ATOM 1549 N N . TYR A 1 199 ? -3.506 5.166 21.080 1.00 81.25 199 TYR A N 1
ATOM 1550 C CA . TYR A 1 199 ? -3.406 4.184 22.163 1.00 81.25 199 TYR A CA 1
ATOM 1551 C C . TYR A 1 199 ? -3.697 4.801 23.541 1.00 81.25 199 TYR A C 1
ATOM 1553 O O . TYR A 1 199 ? -4.451 4.238 24.338 1.00 81.25 199 TYR A O 1
ATOM 1561 N N . LYS A 1 200 ? -3.169 6.005 23.814 1.00 83.81 200 LYS A N 1
ATOM 1562 C CA . LYS A 1 200 ? -3.460 6.739 25.059 1.00 83.81 200 LYS A CA 1
ATOM 1563 C C . LYS A 1 200 ? -4.955 7.042 25.217 1.00 83.81 200 LYS A C 1
ATOM 1565 O O . LYS A 1 200 ? -5.463 6.973 26.337 1.00 83.81 200 LYS A O 1
ATOM 1570 N N . GLN A 1 201 ? -5.664 7.348 24.128 1.00 80.44 201 GLN A N 1
ATOM 1571 C CA . GLN A 1 201 ? -7.108 7.610 24.166 1.00 80.44 201 GLN A CA 1
ATOM 1572 C C . GLN A 1 201 ? -7.920 6.353 24.490 1.00 80.44 201 GLN A C 1
ATOM 1574 O O . GLN A 1 201 ? -8.807 6.411 25.343 1.00 80.44 201 GLN A O 1
ATOM 1579 N N . ILE A 1 202 ? -7.587 5.212 23.875 1.00 80.25 202 ILE A N 1
ATOM 1580 C CA . ILE A 1 202 ? -8.245 3.926 24.163 1.00 80.25 202 ILE A CA 1
ATOM 1581 C C . ILE A 1 202 ? -8.085 3.578 25.645 1.00 80.25 202 ILE A C 1
ATOM 1583 O O . ILE A 1 202 ? -9.081 3.413 26.349 1.00 80.25 202 ILE A O 1
ATOM 1587 N N . LYS A 1 203 ? -6.847 3.594 26.155 1.00 83.81 203 LYS A N 1
ATOM 1588 C CA . LYS A 1 203 ? -6.562 3.266 27.559 1.00 83.81 203 LYS A CA 1
ATOM 1589 C C . LYS A 1 203 ? -7.282 4.204 28.536 1.00 83.81 203 LYS A C 1
ATOM 1591 O O . LYS A 1 203 ? -7.777 3.776 29.578 1.00 83.81 203 LYS A O 1
ATOM 1596 N N . LYS A 1 204 ? -7.393 5.496 28.200 1.00 83.19 204 LYS A N 1
ATOM 1597 C CA . LYS A 1 204 ? -8.153 6.476 28.995 1.00 83.19 204 LYS A CA 1
ATOM 1598 C C . LYS A 1 204 ? -9.653 6.155 29.024 1.00 83.19 204 LYS A C 1
ATOM 1600 O O . LYS A 1 204 ? -10.283 6.332 30.066 1.00 83.19 204 LYS A O 1
ATOM 1605 N N . ASN A 1 205 ? -10.222 5.688 27.915 1.00 80.44 205 ASN A N 1
ATOM 1606 C CA . ASN A 1 205 ? -11.634 5.310 27.826 1.00 80.44 205 ASN A CA 1
ATOM 1607 C C . ASN A 1 205 ? -11.936 3.995 28.561 1.00 80.44 205 ASN A C 1
ATOM 1609 O O . ASN A 1 205 ? -12.959 3.906 29.240 1.00 80.44 205 ASN A O 1
ATOM 1613 N N . GLU A 1 206 ? -11.035 3.014 28.506 1.00 83.19 206 GLU A N 1
ATOM 1614 C CA . GLU A 1 206 ? -11.137 1.774 29.288 1.00 83.19 206 GLU A CA 1
ATOM 1615 C C . GLU A 1 206 ? -11.144 2.068 30.792 1.00 83.19 206 GLU A C 1
ATOM 1617 O O . GLU A 1 206 ? -12.069 1.664 31.495 1.00 83.19 206 GLU A O 1
ATOM 1622 N N . LEU A 1 207 ? -10.199 2.889 31.267 1.00 82.94 207 LEU A N 1
ATOM 1623 C CA . LEU A 1 207 ? -10.133 3.326 32.667 1.00 82.94 207 LEU A CA 1
ATOM 1624 C C . LEU A 1 207 ? -11.406 4.057 33.118 1.00 82.94 207 LEU A C 1
ATOM 1626 O O . LEU A 1 207 ? -11.877 3.857 34.239 1.00 82.94 207 LEU A O 1
ATOM 1630 N N . LYS A 1 208 ? -11.984 4.910 32.262 1.00 78.25 208 LYS A N 1
ATOM 1631 C CA . LYS A 1 208 ? -13.276 5.560 32.543 1.00 78.25 208 LYS A CA 1
ATOM 1632 C C . LYS A 1 208 ? -14.412 4.539 32.638 1.00 78.25 208 LYS A C 1
ATOM 1634 O O . LYS A 1 208 ? -15.236 4.632 33.544 1.00 78.25 208 LYS A O 1
ATOM 1639 N N . THR A 1 209 ? -14.433 3.557 31.741 1.00 80.44 209 THR A N 1
ATOM 1640 C CA . THR A 1 209 ? -15.467 2.515 31.691 1.00 80.44 209 THR A CA 1
ATOM 1641 C C . THR A 1 209 ? -15.401 1.598 32.912 1.00 80.44 209 THR A C 1
ATOM 1643 O O . THR A 1 209 ? -16.433 1.306 33.514 1.00 80.44 209 THR A O 1
ATOM 1646 N N . GLU A 1 210 ? -14.204 1.189 33.338 1.00 83.94 210 GLU A N 1
ATOM 1647 C CA . GLU A 1 210 ? -14.012 0.406 34.564 1.00 83.94 210 GLU A CA 1
ATOM 1648 C C . GLU A 1 210 ? -14.439 1.171 35.816 1.00 83.94 210 GLU A C 1
ATOM 1650 O O . GLU A 1 210 ? -15.130 0.616 36.674 1.00 83.94 210 GLU A O 1
ATOM 1655 N N . LYS A 1 211 ? -14.080 2.458 35.916 1.00 79.75 211 LYS A N 1
ATOM 1656 C CA . LYS A 1 211 ? -14.542 3.315 37.017 1.00 79.75 211 LYS A CA 1
ATOM 1657 C C . LYS A 1 211 ? -16.068 3.405 37.045 1.00 79.75 211 LYS A C 1
ATOM 1659 O O . LYS A 1 211 ? -16.657 3.241 38.111 1.00 79.75 211 LYS A O 1
ATOM 1664 N N . GLN A 1 212 ? -16.711 3.591 35.891 1.00 74.75 212 GLN A N 1
ATOM 1665 C CA . GLN A 1 212 ? -18.170 3.654 35.809 1.00 74.75 212 GLN A CA 1
ATOM 1666 C C . GLN A 1 212 ? -18.834 2.323 36.191 1.00 74.75 212 GLN A C 1
ATOM 1668 O O . GLN A 1 212 ? -19.829 2.330 36.914 1.00 74.75 212 GLN A O 1
ATOM 1673 N N . LYS A 1 213 ? -18.274 1.180 35.768 1.00 81.69 213 LYS A N 1
ATOM 1674 C CA . LYS A 1 213 ? -18.754 -0.148 36.187 1.00 81.69 213 LYS A CA 1
ATOM 1675 C C . LYS A 1 213 ? -18.694 -0.309 37.707 1.00 81.69 213 LYS A C 1
ATOM 1677 O O . LYS A 1 213 ? -19.715 -0.619 38.309 1.00 81.69 213 LYS A O 1
ATOM 1682 N N . LYS A 1 214 ? -17.560 0.024 38.338 1.00 80.12 214 LYS A N 1
ATOM 1683 C CA . LYS A 1 214 ? -17.411 -0.031 39.806 1.00 80.12 214 LYS A CA 1
ATOM 1684 C C . LYS A 1 214 ? -18.422 0.861 40.538 1.00 80.12 214 LYS A C 1
ATOM 1686 O O . LYS A 1 214 ? -18.987 0.440 41.543 1.00 80.12 214 LYS A O 1
ATOM 1691 N N . ILE A 1 215 ? -18.681 2.072 40.037 1.00 80.75 215 ILE A N 1
ATOM 1692 C CA . ILE A 1 215 ? -19.697 2.974 40.609 1.00 80.75 215 ILE A CA 1
ATOM 1693 C C . ILE A 1 215 ? -21.096 2.352 40.503 1.00 80.75 215 ILE A C 1
ATOM 1695 O O . ILE A 1 215 ? -21.830 2.320 41.492 1.00 80.75 215 ILE A O 1
ATOM 1699 N N . ASN A 1 216 ? -21.452 1.824 39.330 1.00 80.25 216 ASN A N 1
ATOM 1700 C CA . ASN A 1 216 ? -22.755 1.201 39.098 1.00 80.25 216 ASN A CA 1
ATOM 1701 C C . ASN A 1 216 ? -22.956 -0.052 39.970 1.00 80.25 216 ASN A C 1
ATOM 1703 O O . ASN A 1 216 ? -24.045 -0.255 40.512 1.00 80.25 216 ASN A O 1
ATOM 1707 N N . ASP A 1 217 ? -21.915 -0.865 40.151 1.00 84.75 217 ASP A N 1
ATOM 1708 C CA . ASP A 1 217 ? -21.956 -2.059 41.000 1.00 84.75 217 ASP A CA 1
ATOM 1709 C C . ASP A 1 217 ? -22.103 -1.692 42.484 1.00 84.75 217 ASP A C 1
ATOM 1711 O O . ASP A 1 217 ? -22.930 -2.276 43.190 1.00 84.75 217 ASP A O 1
ATOM 1715 N N . ASN A 1 218 ? -21.395 -0.656 42.947 1.00 81.12 218 ASN A N 1
ATOM 1716 C CA . ASN A 1 218 ? -21.548 -0.130 44.305 1.00 81.12 218 ASN A CA 1
ATOM 1717 C C . ASN A 1 218 ? -22.956 0.432 44.553 1.00 81.12 218 ASN A C 1
ATOM 1719 O O . ASN A 1 218 ? -23.553 0.155 45.595 1.00 81.12 218 ASN A O 1
ATOM 1723 N N . ALA A 1 219 ? -23.522 1.174 43.595 1.00 77.62 219 ALA A N 1
ATOM 1724 C CA . ALA A 1 219 ? -24.888 1.690 43.689 1.00 77.62 219 ALA A CA 1
ATOM 1725 C C . ALA A 1 219 ? -25.928 0.555 43.755 1.00 77.62 219 ALA A C 1
ATOM 1727 O O . ALA A 1 219 ? -26.823 0.586 44.604 1.00 77.62 219 ALA A O 1
ATOM 1728 N N . ARG A 1 220 ? -25.770 -0.490 42.927 1.00 75.75 220 ARG A N 1
ATOM 1729 C CA . ARG A 1 220 ? -26.620 -1.695 42.954 1.00 75.75 220 ARG A CA 1
ATOM 1730 C C . ARG A 1 220 ? -26.527 -2.440 44.282 1.00 75.75 220 ARG A C 1
ATOM 1732 O O . ARG A 1 220 ? -27.555 -2.844 44.825 1.00 75.75 220 ARG A O 1
ATOM 1739 N N . ASN A 1 221 ? -25.322 -2.613 44.823 1.00 77.44 221 ASN A N 1
ATOM 1740 C CA . ASN A 1 221 ? -25.132 -3.265 46.118 1.00 77.44 221 ASN A CA 1
ATOM 1741 C C . ASN A 1 221 ? -25.767 -2.452 47.251 1.00 77.44 221 ASN A C 1
ATOM 1743 O O . ASN A 1 221 ? -26.489 -3.020 48.071 1.00 77.44 221 ASN A O 1
ATOM 1747 N N . LYS A 1 222 ? -25.603 -1.123 47.253 1.00 78.12 222 LYS A N 1
ATOM 1748 C CA . LYS A 1 222 ? -26.239 -0.238 48.239 1.00 78.12 222 LYS A CA 1
ATOM 1749 C C . LYS A 1 222 ? -27.770 -0.307 48.167 1.00 78.12 222 LYS A C 1
ATOM 1751 O O . LYS A 1 222 ? -28.418 -0.444 49.202 1.00 78.12 222 LYS A O 1
ATOM 1756 N N . GLN A 1 223 ? -28.355 -0.311 46.966 1.00 72.44 223 GLN A N 1
ATOM 1757 C CA . GLN A 1 223 ? -29.801 -0.504 46.781 1.00 72.44 223 GLN A CA 1
ATOM 1758 C C . GLN A 1 223 ? -30.282 -1.874 47.278 1.00 72.44 223 GLN A C 1
ATOM 1760 O O . GLN A 1 223 ? -31.308 -1.951 47.954 1.00 72.44 223 GLN A O 1
ATOM 1765 N N . LYS A 1 224 ? -29.533 -2.955 47.011 1.00 71.44 224 LYS A N 1
ATOM 1766 C CA . LYS A 1 224 ? -29.859 -4.290 47.541 1.00 71.44 224 LYS A CA 1
ATOM 1767 C C . LYS A 1 224 ? -29.878 -4.306 49.069 1.00 71.44 224 LYS A C 1
ATOM 1769 O O . LYS A 1 224 ? -30.818 -4.856 49.639 1.00 71.44 224 LYS A O 1
ATOM 1774 N N . VAL A 1 225 ? -28.899 -3.682 49.726 1.00 75.25 225 VAL A N 1
ATOM 1775 C CA . VAL A 1 225 ? -28.842 -3.590 51.197 1.00 75.25 225 VAL A CA 1
ATOM 1776 C C . VAL A 1 225 ? -30.036 -2.806 51.749 1.00 75.25 225 VAL A C 1
ATOM 1778 O O . VAL A 1 225 ? -30.731 -3.315 52.624 1.00 75.25 225 VAL A O 1
ATOM 1781 N N . ILE A 1 226 ? -30.351 -1.637 51.179 1.00 75.25 226 ILE A N 1
ATOM 1782 C CA . ILE A 1 226 ? -31.504 -0.816 51.600 1.00 75.25 226 ILE A CA 1
ATOM 1783 C C . ILE A 1 226 ? -32.826 -1.581 51.426 1.00 75.25 226 ILE A C 1
ATOM 1785 O O . ILE A 1 226 ? -33.668 -1.578 52.324 1.00 75.25 226 ILE A O 1
ATOM 1789 N N . SER A 1 227 ? -32.999 -2.288 50.303 1.00 69.88 227 SER A N 1
ATOM 1790 C CA . SER A 1 227 ? -34.207 -3.085 50.031 1.00 69.88 227 SER A CA 1
ATOM 1791 C C . SER A 1 227 ? -34.371 -4.290 50.966 1.00 69.88 227 SER A C 1
ATOM 1793 O O . SER A 1 227 ? -35.492 -4.700 51.261 1.00 69.88 227 SER A O 1
ATOM 1795 N N . ARG A 1 228 ? -33.260 -4.873 51.443 1.00 72.38 228 ARG A N 1
ATOM 1796 C CA . ARG A 1 228 ? -33.280 -5.945 52.446 1.00 72.38 228 ARG A CA 1
ATOM 1797 C C . ARG A 1 228 ? -33.618 -5.391 53.827 1.00 72.38 228 ARG A C 1
ATOM 1799 O O . ARG A 1 228 ? -34.497 -5.951 54.467 1.00 72.38 228 ARG A O 1
ATOM 1806 N N . GLY A 1 229 ? -32.999 -4.280 54.234 1.00 68.56 229 GLY A N 1
ATOM 1807 C CA . GLY A 1 229 ? -33.291 -3.619 55.513 1.00 68.56 229 GLY A CA 1
ATOM 1808 C C . GLY A 1 229 ? -34.764 -3.225 55.645 1.00 68.56 229 GLY A C 1
ATOM 1809 O O . GLY A 1 229 ? -35.431 -3.632 56.586 1.00 68.56 229 GLY A O 1
ATOM 1810 N N . THR A 1 230 ? -35.325 -2.565 54.629 1.00 71.12 230 THR A N 1
ATOM 1811 C CA . THR A 1 230 ? -36.757 -2.192 54.617 1.00 71.12 230 THR A CA 1
ATOM 1812 C C . THR A 1 230 ? -37.711 -3.391 54.650 1.00 71.12 230 THR A C 1
ATOM 1814 O O . THR A 1 230 ? -38.795 -3.295 55.227 1.00 71.12 230 THR A O 1
ATOM 1817 N N . LYS A 1 231 ? -37.344 -4.531 54.049 1.00 72.38 231 LYS A N 1
ATOM 1818 C CA . LYS A 1 231 ? -38.134 -5.771 54.155 1.00 72.38 231 LYS A CA 1
ATOM 1819 C C . LYS A 1 231 ? -38.090 -6.369 55.561 1.00 72.38 231 LYS A C 1
ATOM 1821 O O . LYS A 1 231 ? -39.121 -6.858 56.016 1.00 72.38 231 LYS A O 1
ATOM 1826 N N . ILE A 1 232 ? -36.932 -6.327 56.220 1.00 73.62 232 ILE A N 1
ATOM 1827 C CA . ILE A 1 232 ? -36.748 -6.833 57.587 1.00 73.62 232 ILE A CA 1
ATOM 1828 C C . ILE A 1 232 ? -37.566 -5.988 58.570 1.00 73.62 232 ILE A C 1
ATOM 1830 O O . ILE A 1 232 ? -38.418 -6.548 59.254 1.00 73.62 232 ILE A O 1
ATOM 1834 N N . ASP A 1 233 ? -37.443 -4.657 58.531 1.00 77.06 233 ASP A N 1
ATOM 1835 C CA . ASP A 1 233 ? -38.222 -3.749 59.394 1.00 77.06 233 ASP A CA 1
ATOM 1836 C C . ASP A 1 233 ? -39.736 -3.971 59.255 1.00 77.06 233 ASP A C 1
ATOM 1838 O O . ASP A 1 233 ? -40.491 -3.986 60.232 1.00 77.06 233 ASP A O 1
ATOM 1842 N N . LYS A 1 234 ? -40.210 -4.172 58.019 1.00 75.31 234 LYS A N 1
ATOM 1843 C CA . LYS A 1 234 ? -41.633 -4.413 57.750 1.00 75.31 234 LYS A CA 1
ATOM 1844 C C . LYS A 1 234 ? -42.100 -5.770 58.291 1.00 75.31 234 LYS A C 1
ATOM 1846 O O . LYS A 1 234 ? -43.233 -5.865 58.761 1.00 75.31 234 LYS A O 1
ATOM 1851 N N . ALA A 1 235 ? -41.252 -6.797 58.239 1.00 75.88 235 ALA A N 1
ATOM 1852 C CA . ALA A 1 235 ? -41.545 -8.122 58.785 1.00 75.88 235 ALA A CA 1
ATOM 1853 C C . ALA A 1 235 ? -41.553 -8.121 60.322 1.00 75.88 235 ALA A C 1
ATOM 1855 O O . ALA A 1 235 ? -42.468 -8.681 60.926 1.00 75.88 235 ALA A O 1
ATOM 1856 N N . GLU A 1 236 ? -40.600 -7.435 60.958 1.00 81.88 236 GLU A N 1
ATOM 1857 C CA . GLU A 1 236 ? -40.555 -7.278 62.417 1.00 81.88 236 GLU A CA 1
ATOM 1858 C C . GLU A 1 236 ? -41.786 -6.533 62.943 1.00 81.88 236 GLU A C 1
ATOM 1860 O O . GLU A 1 236 ? -42.427 -6.979 63.899 1.00 81.88 236 GLU A O 1
ATOM 1865 N N . LYS A 1 237 ? -42.189 -5.453 62.262 1.00 79.81 237 LYS A N 1
ATOM 1866 C CA . LYS A 1 237 ? -43.403 -4.698 62.599 1.00 79.81 237 LYS A CA 1
ATOM 1867 C C . LYS A 1 237 ? -44.684 -5.523 62.428 1.00 79.81 237 LYS A C 1
ATOM 1869 O O . LYS A 1 237 ? -45.626 -5.361 63.197 1.00 79.81 237 LYS A O 1
ATOM 1874 N N . LEU A 1 238 ? -44.743 -6.413 61.437 1.00 80.62 238 LEU A N 1
ATOM 1875 C CA . LEU A 1 238 ? -45.892 -7.302 61.246 1.00 80.62 238 LEU A CA 1
ATOM 1876 C C . LEU A 1 238 ? -45.956 -8.383 62.337 1.00 80.62 238 LEU A C 1
ATOM 1878 O O . LEU A 1 238 ? -47.032 -8.666 62.862 1.00 80.62 238 LEU A O 1
ATOM 1882 N N . ASN A 1 239 ? -44.808 -8.943 62.724 1.00 84.75 239 ASN A N 1
ATOM 1883 C CA . ASN A 1 239 ? -44.729 -9.924 63.806 1.00 84.75 239 ASN A CA 1
ATOM 1884 C C . ASN A 1 239 ? -45.144 -9.335 65.158 1.00 84.75 239 ASN A C 1
ATOM 1886 O O . ASN A 1 239 ? -45.875 -9.990 65.902 1.00 84.75 239 ASN A O 1
ATOM 1890 N N . SER A 1 240 ? -44.730 -8.106 65.478 1.00 78.62 240 SER A N 1
ATOM 1891 C CA . SER A 1 240 ? -45.139 -7.451 66.727 1.00 78.62 240 SER A CA 1
ATOM 1892 C C . SER A 1 240 ? -46.645 -7.173 66.768 1.00 78.62 240 SER A C 1
ATOM 1894 O O . SER A 1 240 ? -47.278 -7.423 67.794 1.00 78.62 240 SER A O 1
ATOM 1896 N N . LEU A 1 241 ? -47.242 -6.758 65.645 1.00 83.50 241 LEU A N 1
ATOM 1897 C CA . LEU A 1 241 ? -48.692 -6.581 65.517 1.00 83.50 241 LEU A CA 1
ATOM 1898 C C . LEU A 1 241 ? -49.462 -7.898 65.672 1.00 83.50 241 LEU A C 1
ATOM 1900 O O . LEU A 1 241 ? -50.470 -7.931 66.379 1.00 83.50 241 LEU A O 1
ATOM 1904 N N . ASN A 1 242 ? -48.982 -8.985 65.062 1.00 85.69 242 ASN A N 1
ATOM 1905 C CA . ASN A 1 242 ? -49.597 -10.306 65.208 1.00 85.69 242 ASN A CA 1
ATOM 1906 C C . ASN A 1 242 ? -49.556 -10.779 66.665 1.00 85.69 242 ASN A C 1
ATOM 1908 O O . ASN A 1 242 ? -50.575 -11.202 67.203 1.00 85.69 242 ASN A O 1
ATOM 1912 N N . LYS A 1 243 ? -48.416 -10.602 67.340 1.00 87.88 243 LYS A N 1
ATOM 1913 C CA . LYS A 1 243 ? -48.266 -10.944 68.759 1.00 87.88 243 LYS A CA 1
ATOM 1914 C C . LYS A 1 243 ? -49.241 -10.156 69.637 1.00 87.88 243 LYS A C 1
ATOM 1916 O O . LYS A 1 243 ? -49.865 -10.723 70.525 1.00 87.88 243 LYS A O 1
ATOM 1921 N N . LEU A 1 244 ? -49.421 -8.862 69.356 1.00 81.88 244 LEU A N 1
ATOM 1922 C CA . LEU A 1 244 ? -50.378 -8.011 70.069 1.00 81.88 244 LEU A CA 1
ATOM 1923 C C . LEU A 1 244 ? -51.831 -8.466 69.846 1.00 81.88 244 LEU A C 1
ATOM 1925 O O . LEU A 1 244 ? -52.628 -8.501 70.786 1.00 81.88 244 LEU A O 1
ATOM 1929 N N . ARG A 1 245 ? -52.169 -8.846 68.606 1.00 88.50 245 ARG A N 1
ATOM 1930 C CA . ARG A 1 245 ? -53.485 -9.386 68.239 1.00 88.50 245 ARG A CA 1
ATOM 1931 C C . ARG A 1 245 ? -53.796 -10.665 69.010 1.00 88.50 245 ARG A C 1
ATOM 1933 O O . ARG A 1 245 ? -54.904 -10.807 69.522 1.00 88.50 245 ARG A O 1
ATOM 1940 N N . ASP A 1 246 ? -52.832 -11.573 69.098 1.00 91.19 246 ASP A N 1
ATOM 1941 C CA . ASP A 1 246 ? -53.016 -12.862 69.761 1.00 91.19 246 ASP A CA 1
ATOM 1942 C C . ASP A 1 246 ? -53.217 -12.684 71.275 1.00 91.19 246 ASP A C 1
ATOM 1944 O O . ASP A 1 246 ? -54.131 -13.283 71.846 1.00 91.19 246 ASP A O 1
ATOM 1948 N N . THR A 1 247 ? -52.478 -11.767 71.913 1.00 85.69 247 THR A N 1
ATOM 1949 C CA . THR A 1 247 ? -52.699 -11.396 73.324 1.00 85.69 247 THR A CA 1
ATOM 1950 C C . THR A 1 247 ? -54.096 -10.807 73.551 1.00 85.69 247 THR A C 1
ATOM 1952 O O . THR A 1 247 ? -54.782 -11.167 74.509 1.00 85.69 247 THR A O 1
ATOM 1955 N N . LEU A 1 248 ? -54.568 -9.931 72.655 1.00 82.50 248 LEU A N 1
ATOM 1956 C CA . LEU A 1 248 ? -55.916 -9.354 72.738 1.00 82.50 248 LEU A CA 1
ATOM 1957 C C . LEU A 1 248 ? -57.016 -10.412 72.561 1.00 82.50 248 LEU A C 1
ATOM 1959 O O . LEU A 1 248 ? -58.045 -10.348 73.235 1.00 82.50 248 LEU A O 1
ATOM 1963 N N . MET A 1 249 ? -56.807 -11.389 71.677 1.00 85.69 249 MET A N 1
ATOM 1964 C CA . MET A 1 249 ? -57.721 -12.521 71.489 1.00 85.69 249 MET A CA 1
ATOM 1965 C C . MET A 1 249 ? -57.799 -13.390 72.749 1.00 85.69 249 MET A C 1
ATOM 1967 O O . MET A 1 249 ? -58.902 -13.722 73.186 1.00 85.69 249 MET A O 1
ATOM 1971 N N . GLN A 1 250 ? -56.657 -13.695 73.377 1.00 86.00 250 GLN A N 1
ATOM 1972 C CA . GLN A 1 250 ? -56.616 -14.422 74.651 1.00 86.00 250 GLN A CA 1
ATOM 1973 C C . GLN A 1 250 ? -57.349 -13.664 75.762 1.00 86.00 250 GLN A C 1
ATOM 1975 O O . GLN A 1 250 ? -58.165 -14.251 76.470 1.00 86.00 250 GLN A O 1
ATOM 1980 N N . TYR A 1 251 ? -57.130 -12.351 75.875 1.00 78.69 251 TYR A N 1
ATOM 1981 C CA . TYR A 1 251 ? -57.815 -11.523 76.868 1.00 78.69 251 TYR A CA 1
ATOM 1982 C C . TYR A 1 251 ? -59.338 -11.504 76.660 1.00 78.69 251 TYR A C 1
ATOM 1984 O O . TYR A 1 251 ? -60.099 -11.680 77.612 1.00 78.69 251 TYR A O 1
ATOM 1992 N N . LYS A 1 252 ? -59.808 -11.370 75.410 1.00 84.44 252 LYS A N 1
ATOM 1993 C CA . LYS A 1 252 ? -61.243 -11.455 75.083 1.00 84.44 252 LYS A CA 1
ATOM 1994 C C . LYS A 1 252 ? -61.838 -12.828 75.412 1.00 84.44 252 LYS A C 1
ATOM 1996 O O . LYS A 1 252 ? -62.960 -12.891 75.908 1.00 84.44 252 LYS A O 1
ATOM 2001 N N . ALA A 1 253 ? -61.101 -13.913 75.171 1.00 79.81 253 ALA A N 1
ATOM 2002 C CA . ALA A 1 253 ? -61.535 -15.263 75.529 1.00 79.81 253 ALA A CA 1
ATOM 2003 C C . ALA A 1 253 ? -61.639 -15.449 77.053 1.00 79.81 253 ALA A C 1
ATOM 2005 O O . ALA A 1 253 ? -62.619 -16.015 77.535 1.00 79.81 253 ALA A O 1
ATOM 2006 N N . MET A 1 254 ? -60.685 -14.912 77.824 1.00 77.44 254 MET A N 1
ATOM 2007 C CA . MET A 1 254 ? -60.749 -14.916 79.291 1.00 77.44 254 MET A CA 1
ATOM 2008 C C . MET A 1 254 ? -61.941 -14.114 79.820 1.00 77.44 254 MET A C 1
ATOM 2010 O O . MET A 1 254 ? -62.652 -14.597 80.696 1.00 77.44 254 MET A O 1
ATOM 2014 N N . GLN A 1 255 ? -62.198 -12.928 79.262 1.00 78.38 255 GLN A N 1
ATOM 2015 C CA . GLN A 1 255 ? -63.366 -12.112 79.611 1.00 78.38 255 GLN A CA 1
ATOM 2016 C C . GLN A 1 255 ? -64.676 -12.861 79.334 1.00 78.38 255 GLN A C 1
ATOM 2018 O O . GLN A 1 255 ? -65.556 -12.898 80.190 1.00 78.38 255 GLN A O 1
ATOM 2023 N N . LYS A 1 256 ? -64.786 -13.530 78.178 1.00 76.56 256 LYS A 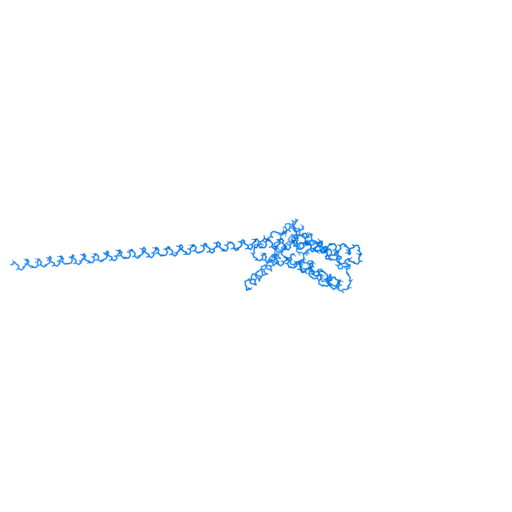N 1
ATOM 2024 C CA . LYS A 1 256 ? -65.962 -14.339 77.833 1.00 76.56 256 LYS A CA 1
ATOM 2025 C C . LYS A 1 256 ? -66.165 -15.510 78.806 1.00 76.56 256 LYS A C 1
ATOM 2027 O O . LYS A 1 256 ? -67.270 -15.677 79.312 1.00 76.56 256 LYS A O 1
ATOM 2032 N N . ASN A 1 257 ? -65.103 -16.250 79.131 1.00 72.50 257 ASN A N 1
ATOM 2033 C CA . ASN A 1 257 ? -65.162 -17.349 80.102 1.00 72.50 257 ASN A CA 1
ATOM 2034 C C . ASN A 1 257 ? -65.508 -16.867 81.520 1.00 72.50 257 ASN A C 1
ATOM 2036 O O . ASN A 1 257 ? -66.238 -17.547 82.238 1.00 72.50 257 ASN A O 1
ATOM 2040 N N . ASN A 1 258 ? -65.007 -15.703 81.941 1.00 71.06 258 ASN A N 1
ATOM 2041 C CA . ASN A 1 258 ? -65.367 -15.121 83.236 1.00 71.06 258 ASN A CA 1
ATOM 2042 C C . ASN A 1 258 ? -66.842 -14.699 83.271 1.00 71.06 258 ASN A C 1
ATOM 2044 O O . ASN A 1 258 ? -67.526 -14.986 84.251 1.00 71.06 258 ASN A O 1
ATOM 2048 N N . LEU A 1 259 ? -67.356 -14.118 82.183 1.00 65.44 259 LEU A N 1
ATOM 2049 C CA . LEU A 1 259 ? -68.770 -13.759 82.053 1.00 65.44 259 LEU A CA 1
ATOM 2050 C C . LEU A 1 259 ? -69.689 -14.996 82.061 1.00 65.44 259 LEU A C 1
ATOM 2052 O O . LEU A 1 259 ? -70.784 -14.960 82.618 1.00 65.44 259 LEU A O 1
ATOM 2056 N N . GLU A 1 260 ? -69.258 -16.102 81.447 1.00 66.00 260 GLU A N 1
ATOM 2057 C CA . GLU A 1 260 ? -69.976 -17.385 81.472 1.00 66.00 260 GLU A CA 1
ATOM 2058 C C . GLU A 1 260 ? -69.970 -18.012 82.876 1.00 66.00 260 GLU A C 1
ATOM 2060 O O . GLU A 1 260 ? -71.024 -18.431 83.358 1.00 66.00 260 GLU A O 1
ATOM 2065 N N . LYS A 1 261 ? -68.840 -17.956 83.595 1.00 64.19 261 LYS A N 1
ATOM 2066 C CA . LYS A 1 261 ? -68.744 -18.395 85.000 1.00 64.19 261 LYS A CA 1
ATOM 2067 C C . LYS A 1 261 ? -69.613 -17.564 85.952 1.00 64.19 261 LYS A C 1
ATOM 2069 O O . LYS A 1 261 ? -70.177 -18.111 86.899 1.00 64.19 261 LYS A O 1
ATOM 2074 N N . GLU A 1 262 ? -69.755 -16.257 85.729 1.00 61.75 262 GLU A N 1
ATOM 2075 C CA . GLU A 1 262 ? -70.681 -15.410 86.500 1.00 61.75 262 GLU A CA 1
ATOM 2076 C C . GLU A 1 262 ? -72.158 -15.718 86.191 1.00 61.75 262 GLU A C 1
ATOM 2078 O O . GLU A 1 262 ? -73.007 -15.718 87.091 1.00 61.75 262 GLU A O 1
ATOM 2083 N N . LYS A 1 263 ? -72.475 -16.066 84.938 1.00 60.91 263 LYS A N 1
ATOM 2084 C CA . LYS A 1 263 ? -73.815 -16.529 84.535 1.00 60.91 263 LYS A CA 1
ATOM 2085 C C . LYS A 1 263 ? -74.174 -17.908 85.103 1.00 60.91 263 LYS A C 1
ATOM 2087 O O . LYS A 1 263 ? -75.335 -18.139 85.425 1.00 60.91 263 LYS A O 1
ATOM 2092 N N . GLU A 1 264 ? -73.213 -18.813 85.278 1.00 59.12 264 GLU A N 1
ATOM 2093 C CA . GLU A 1 264 ? -73.438 -20.090 85.977 1.00 59.12 264 GLU A CA 1
ATOM 2094 C C . GLU A 1 264 ? -73.627 -19.900 87.486 1.00 59.12 264 GLU A C 1
ATOM 2096 O O . GLU A 1 264 ? -74.569 -20.442 88.065 1.00 59.12 264 GLU A O 1
ATOM 2101 N N . LYS A 1 265 ? -72.806 -19.058 88.129 1.00 58.06 265 LYS A N 1
ATOM 2102 C CA . LYS A 1 265 ? -72.947 -18.753 89.566 1.00 58.06 265 LYS A CA 1
ATOM 2103 C C . LYS A 1 265 ? -74.279 -18.083 89.920 1.00 58.06 265 LYS A C 1
ATOM 2105 O O . LYS A 1 265 ? -74.768 -18.263 91.032 1.00 58.06 265 LYS A O 1
ATOM 2110 N N . SER A 1 266 ? -74.879 -17.333 88.995 1.00 56.06 266 SER A N 1
ATOM 2111 C CA . SER A 1 266 ? -76.208 -16.726 89.179 1.00 56.06 266 SER A CA 1
ATOM 2112 C C . SER A 1 266 ? -77.374 -17.692 88.926 1.00 56.06 266 SER A C 1
ATOM 2114 O O . SER A 1 266 ? -78.465 -17.448 89.438 1.00 56.06 266 SER A O 1
ATOM 2116 N N . LYS A 1 267 ? -77.158 -18.812 88.218 1.00 55.66 267 LYS A N 1
ATOM 2117 C CA . LYS A 1 267 ? -78.154 -19.889 88.053 1.00 55.66 267 LYS A CA 1
ATOM 2118 C C . LYS A 1 267 ? -78.215 -20.861 89.234 1.00 55.66 267 LYS A C 1
ATOM 2120 O O . LYS A 1 267 ? -79.268 -21.430 89.463 1.00 55.66 267 LYS A O 1
ATOM 2125 N N . ILE A 1 268 ? -77.128 -21.021 89.990 1.00 56.44 268 ILE A N 1
ATOM 2126 C CA . ILE A 1 268 ? -77.059 -21.901 91.179 1.00 56.44 268 ILE A CA 1
ATOM 2127 C C . ILE A 1 268 ? -77.662 -21.225 92.436 1.00 56.44 268 ILE A C 1
ATOM 2129 O O . ILE A 1 268 ? -77.879 -21.869 93.456 1.00 56.44 268 ILE A O 1
ATOM 2133 N N . LYS A 1 269 ? -77.955 -19.917 92.376 1.00 52.06 269 LYS A N 1
ATOM 2134 C CA . LYS A 1 269 ? -78.545 -19.121 93.473 1.00 52.06 269 LYS A CA 1
ATOM 2135 C C . LYS A 1 269 ? -80.066 -18.893 93.358 1.00 52.06 269 LYS A C 1
ATOM 2137 O O . LYS A 1 269 ? -80.594 -18.038 94.067 1.00 52.06 269 LYS A O 1
ATOM 2142 N N . LYS A 1 270 ? -80.758 -19.621 92.482 1.00 47.28 270 LYS A N 1
ATOM 2143 C CA . LYS A 1 270 ? -82.226 -19.692 92.404 1.00 47.28 270 LYS A CA 1
ATOM 2144 C C . LYS A 1 270 ? -82.661 -21.130 92.615 1.00 47.28 270 LYS A C 1
ATOM 2146 O O . LYS A 1 270 ? -83.728 -21.302 93.234 1.00 47.28 270 LYS A O 1
#